Protein AF-A0A5M6DRF8-F1 (afdb_monomer)

Solvent-accessible surface area (backbone atoms only — not comparable to full-atom values): 11586 Å² total; per-residue (Å²): 132,92,73,80,72,48,73,64,57,50,57,71,68,44,57,83,40,41,50,43,34,53,48,25,65,46,49,55,53,52,50,55,52,49,33,67,76,68,71,56,71,80,77,58,54,68,57,49,50,51,52,23,52,52,31,33,54,53,12,53,54,42,32,54,53,46,53,51,53,54,49,52,49,50,52,52,47,52,54,49,52,52,46,30,46,74,73,39,40,53,61,41,45,51,69,62,42,41,79,70,73,40,50,70,72,54,50,53,50,37,39,70,77,36,57,80,39,29,45,79,61,85,68,27,44,31,55,61,32,67,66,53,50,51,51,21,50,52,53,50,49,51,56,50,53,53,51,51,55,57,48,29,76,77,57,48,50,41,54,63,51,57,65,76,69,52,77,83,78,24,66,63,48,61,73,58,44,54,72,67,51,50,54,50,47,52,64,75,44,68,80,82,49,54,74,48,76,79,50,103,76,37,37,35,40,37,59,134

Organism: NCBI:txid2607907

Structure (mmCIF, N/CA/C/O backbone):
data_AF-A0A5M6DRF8-F1
#
_entry.id   AF-A0A5M6DRF8-F1
#
loop_
_atom_site.group_PDB
_atom_site.id
_atom_site.type_symbol
_atom_site.label_atom_id
_atom_site.label_alt_id
_atom_site.label_comp_id
_atom_site.label_asym_id
_atom_site.label_entity_id
_atom_site.label_seq_id
_atom_site.pdbx_PDB_ins_code
_atom_site.Cartn_x
_atom_site.Cartn_y
_atom_site.Cartn_z
_atom_site.occupancy
_atom_site.B_iso_or_equiv
_atom_site.auth_seq_id
_atom_site.auth_comp_id
_atom_site.auth_asym_id
_atom_site.auth_atom_id
_atom_site.pdbx_PDB_model_num
ATOM 1 N N . MET A 1 1 ? 0.912 -26.735 -22.962 1.00 30.12 1 MET A N 1
ATOM 2 C CA . MET A 1 1 ? 0.971 -26.249 -24.358 1.00 30.12 1 MET A CA 1
ATOM 3 C C . MET A 1 1 ? 2.081 -25.223 -24.450 1.00 30.12 1 MET A C 1
ATOM 5 O O . MET A 1 1 ? 2.046 -24.249 -23.711 1.00 30.12 1 MET A O 1
ATOM 9 N N . ASN A 1 2 ? 3.081 -25.493 -25.291 1.00 40.72 2 ASN A N 1
ATOM 10 C CA . ASN A 1 2 ? 4.210 -24.604 -25.555 1.00 40.72 2 ASN A CA 1
ATOM 11 C C . ASN A 1 2 ? 3.710 -23.337 -26.253 1.00 40.72 2 ASN A C 1
ATOM 13 O O . ASN A 1 2 ? 3.375 -23.384 -27.433 1.00 40.72 2 ASN A O 1
ATOM 17 N N . GLN A 1 3 ? 3.666 -22.215 -25.539 1.00 38.91 3 GLN A N 1
ATOM 18 C CA . GLN A 1 3 ? 3.611 -20.909 -26.180 1.00 38.91 3 GLN A CA 1
ATOM 19 C C . GLN A 1 3 ? 5.048 -20.442 -26.372 1.00 38.91 3 GLN A C 1
ATOM 21 O O . GLN A 1 3 ? 5.697 -19.972 -25.439 1.00 38.91 3 GLN A O 1
ATOM 26 N N . ALA A 1 4 ? 5.554 -20.590 -27.595 1.00 41.69 4 ALA A N 1
ATOM 27 C CA . ALA A 1 4 ? 6.600 -19.695 -28.050 1.00 41.69 4 ALA A CA 1
ATOM 28 C C . ALA A 1 4 ? 6.000 -18.285 -27.983 1.00 41.69 4 ALA A C 1
ATOM 30 O O . ALA A 1 4 ? 5.152 -17.939 -28.803 1.00 41.69 4 ALA A O 1
ATOM 31 N N . LYS A 1 5 ? 6.359 -17.523 -26.942 1.00 45.53 5 LYS A N 1
ATOM 32 C CA . LYS A 1 5 ? 6.015 -16.103 -26.848 1.00 45.53 5 LYS A CA 1
ATOM 33 C C . LYS A 1 5 ? 6.507 -15.436 -28.127 1.00 45.53 5 LYS A C 1
ATOM 35 O O . LYS A 1 5 ? 7.674 -15.608 -28.490 1.00 45.53 5 LYS A O 1
ATOM 40 N N . SER A 1 6 ? 5.623 -14.720 -28.818 1.00 51.19 6 SER A N 1
ATOM 41 C CA . SER A 1 6 ? 6.029 -13.914 -29.963 1.00 51.19 6 SER A CA 1
ATOM 42 C C . SER A 1 6 ? 7.104 -12.930 -29.497 1.00 51.19 6 SER A C 1
ATOM 44 O O . SER A 1 6 ? 7.037 -12.415 -28.381 1.00 51.19 6 SER A O 1
ATOM 46 N N . VAL A 1 7 ? 8.103 -12.642 -30.334 1.00 50.34 7 VAL A N 1
ATOM 47 C CA . VAL A 1 7 ? 9.093 -11.589 -30.037 1.00 50.34 7 VAL A CA 1
ATOM 48 C C . VAL A 1 7 ? 8.383 -10.255 -29.775 1.00 50.34 7 VAL A C 1
ATOM 50 O O . VAL A 1 7 ? 8.851 -9.471 -28.958 1.00 50.34 7 VAL A O 1
ATOM 53 N N . PHE A 1 8 ? 7.212 -10.041 -30.385 1.00 43.94 8 PHE A N 1
ATOM 54 C CA . PHE A 1 8 ? 6.351 -8.893 -30.112 1.00 43.94 8 PHE A CA 1
ATOM 55 C C . PHE A 1 8 ? 5.738 -8.919 -28.705 1.00 43.94 8 PHE A C 1
ATOM 57 O O . PHE A 1 8 ? 5.799 -7.896 -28.038 1.00 43.94 8 PHE A O 1
ATOM 64 N N . ASP A 1 9 ? 5.274 -10.069 -28.202 1.00 48.69 9 ASP A N 1
ATOM 65 C CA . ASP A 1 9 ? 4.793 -10.195 -26.812 1.00 48.69 9 ASP A CA 1
ATOM 66 C C . ASP A 1 9 ? 5.938 -9.989 -25.813 1.00 48.69 9 ASP A C 1
ATOM 68 O O . ASP A 1 9 ? 5.756 -9.436 -24.728 1.00 48.69 9 ASP A O 1
ATOM 72 N N . LEU A 1 10 ? 7.149 -10.424 -26.182 1.00 49.47 10 LEU A N 1
ATOM 73 C CA . LEU A 1 10 ? 8.349 -10.151 -25.402 1.00 49.47 10 LEU A CA 1
ATOM 74 C C . LEU A 1 10 ? 8.607 -8.638 -25.363 1.00 49.47 10 LEU A C 1
ATOM 76 O O . LEU A 1 10 ? 8.753 -8.098 -24.277 1.00 49.47 10 LEU A O 1
ATOM 80 N N . ILE A 1 11 ? 8.579 -7.951 -26.510 1.00 50.50 11 ILE A N 1
ATOM 81 C CA . ILE A 1 11 ? 8.770 -6.494 -26.628 1.00 50.50 11 ILE A CA 1
ATOM 82 C C . ILE A 1 11 ? 7.681 -5.702 -25.889 1.00 50.50 11 ILE A C 1
ATOM 84 O O . ILE A 1 11 ? 7.988 -4.679 -25.283 1.00 50.50 11 ILE A O 1
ATOM 88 N N . GLU A 1 12 ? 6.433 -6.168 -25.899 1.00 48.25 12 GLU A N 1
ATOM 89 C CA . GLU A 1 12 ? 5.312 -5.514 -25.214 1.00 48.25 12 GLU A CA 1
ATOM 90 C C . GLU A 1 12 ? 5.379 -5.703 -23.688 1.00 48.25 12 GLU A C 1
ATOM 92 O O . GLU A 1 12 ? 5.007 -4.810 -22.929 1.00 48.25 12 GLU A O 1
ATOM 97 N N . SER A 1 13 ? 5.941 -6.830 -23.229 1.00 47.94 13 SER A N 1
ATOM 98 C CA . SER A 1 13 ? 6.222 -7.099 -21.809 1.00 47.94 13 SER A CA 1
ATOM 99 C C . SER A 1 13 ? 7.523 -6.474 -21.288 1.00 47.94 13 SER A C 1
ATOM 101 O O . SER A 1 13 ? 7.773 -6.463 -20.082 1.00 47.94 13 SER A O 1
ATOM 103 N N . VAL A 1 14 ? 8.381 -5.980 -22.184 1.00 54.31 14 VAL A N 1
ATOM 104 C CA . VAL A 1 14 ? 9.660 -5.374 -21.823 1.00 54.31 14 VAL A CA 1
ATOM 105 C C . VAL A 1 14 ? 9.391 -3.969 -21.292 1.00 54.31 14 VAL A C 1
ATOM 107 O O . VAL A 1 14 ? 8.849 -3.110 -21.987 1.00 54.31 14 VAL A O 1
ATOM 110 N N . ASN A 1 15 ? 9.786 -3.737 -20.036 1.00 64.50 15 ASN A N 1
ATOM 111 C CA . ASN A 1 15 ? 9.753 -2.421 -19.404 1.00 64.50 15 ASN A CA 1
ATOM 112 C C . ASN A 1 15 ? 10.325 -1.378 -20.382 1.00 64.50 15 ASN A C 1
ATOM 114 O O . ASN A 1 15 ? 11.375 -1.619 -20.980 1.00 64.50 15 ASN A O 1
ATOM 118 N N . ARG A 1 16 ? 9.669 -0.219 -20.560 1.00 66.94 16 ARG A N 1
ATOM 119 C CA . ARG A 1 16 ? 10.102 0.813 -21.528 1.00 66.94 16 ARG A CA 1
ATOM 120 C C . ARG A 1 16 ? 11.574 1.215 -21.340 1.00 66.94 16 ARG A C 1
ATOM 122 O O . ARG A 1 16 ? 12.228 1.661 -22.280 1.00 66.94 16 ARG A O 1
ATOM 129 N N . PHE A 1 17 ? 12.121 1.010 -20.145 1.00 67.50 17 PHE A N 1
ATOM 130 C CA . PHE A 1 17 ? 13.527 1.241 -19.826 1.00 67.50 17 PHE A CA 1
ATOM 131 C C . PHE A 1 17 ? 14.517 0.234 -20.452 1.00 67.50 17 PHE A C 1
ATOM 133 O O . PHE A 1 17 ? 15.703 0.537 -20.544 1.00 67.50 17 PHE A O 1
ATOM 140 N N . ALA A 1 18 ? 14.060 -0.918 -20.947 1.00 74.56 18 ALA A N 1
ATOM 141 C CA . ALA A 1 18 ? 14.883 -1.941 -21.601 1.00 74.56 18 ALA A CA 1
ATOM 142 C C . ALA A 1 18 ? 14.924 -1.832 -23.141 1.00 74.56 18 ALA A C 1
ATOM 144 O O . ALA A 1 18 ? 15.677 -2.567 -23.783 1.00 74.56 18 ALA A O 1
ATOM 145 N N . PHE A 1 19 ? 14.206 -0.883 -23.759 1.00 77.75 19 PHE A N 1
ATOM 146 C CA . PHE A 1 19 ? 14.284 -0.646 -25.210 1.00 77.75 19 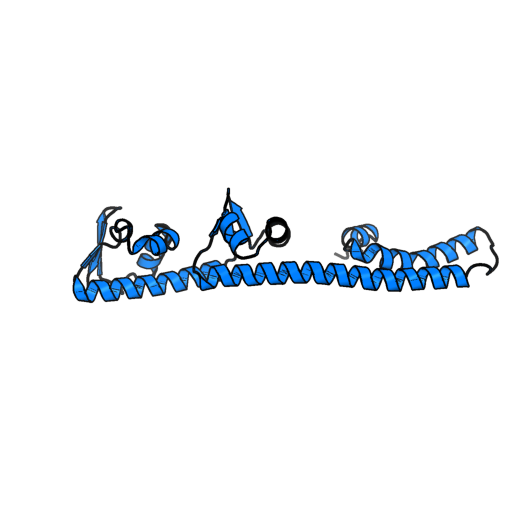PHE A CA 1
ATOM 147 C C . PHE A 1 19 ? 15.707 -0.369 -25.731 1.00 77.75 19 PHE A C 1
ATOM 149 O O . PHE A 1 19 ? 16.078 -0.965 -26.742 1.00 77.75 19 PHE A O 1
ATOM 156 N N . PRO A 1 20 ? 16.548 0.459 -25.080 1.00 79.75 20 PRO A N 1
ATOM 157 C CA . PRO A 1 20 ? 17.908 0.694 -25.569 1.00 79.75 20 PRO A CA 1
ATOM 158 C C . PRO A 1 20 ? 18.784 -0.569 -25.514 1.00 79.75 20 PRO A C 1
ATOM 160 O O . PRO A 1 20 ? 19.596 -0.793 -26.411 1.00 79.75 20 PRO A O 1
ATOM 163 N N . LEU A 1 21 ? 18.561 -1.439 -24.518 1.00 82.00 21 LEU A N 1
ATOM 164 C CA . LEU A 1 21 ? 19.193 -2.760 -24.427 1.00 82.00 21 LEU A CA 1
ATOM 165 C C . LEU A 1 21 ? 18.746 -3.660 -25.584 1.00 82.00 21 LEU A C 1
ATOM 167 O O . LEU A 1 21 ? 19.582 -4.238 -26.275 1.00 82.00 21 LEU A O 1
ATOM 171 N N . LEU A 1 22 ? 17.444 -3.721 -25.860 1.00 82.06 22 LEU A N 1
ATOM 172 C CA . LEU A 1 22 ? 16.907 -4.496 -26.977 1.00 82.06 22 LEU A CA 1
ATOM 173 C C . LEU A 1 22 ? 17.474 -4.016 -28.327 1.00 82.06 22 LEU A C 1
ATOM 175 O O . LEU A 1 22 ? 17.938 -4.826 -29.129 1.00 82.06 22 LEU A O 1
ATOM 179 N N . ILE A 1 23 ? 17.516 -2.699 -28.551 1.00 83.56 23 ILE A N 1
ATOM 180 C CA . ILE A 1 23 ? 18.086 -2.100 -29.766 1.00 83.56 23 ILE A CA 1
ATOM 181 C C . ILE A 1 23 ? 19.579 -2.432 -29.880 1.00 83.56 23 ILE A C 1
ATOM 183 O O . ILE A 1 23 ? 20.025 -2.807 -30.960 1.00 83.56 23 ILE A O 1
ATOM 187 N N . SER A 1 24 ? 20.345 -2.367 -28.785 1.00 85.50 24 SER A N 1
ATOM 188 C CA . SER A 1 24 ? 21.777 -2.699 -28.810 1.00 85.50 24 SER A CA 1
ATOM 189 C C . SER A 1 24 ? 22.078 -4.147 -29.204 1.00 85.50 24 SER A C 1
ATOM 191 O O . SER A 1 24 ? 23.108 -4.409 -29.817 1.00 85.50 24 SER A O 1
ATOM 193 N N . LEU A 1 25 ? 21.175 -5.081 -28.896 1.00 83.75 25 LEU A N 1
ATOM 194 C CA . LEU A 1 25 ? 21.312 -6.491 -29.264 1.00 83.75 25 LEU A CA 1
ATOM 195 C C . LEU A 1 25 ? 20.889 -6.757 -30.714 1.00 83.75 25 LEU A C 1
ATOM 197 O O . LEU A 1 25 ? 21.500 -7.573 -31.402 1.00 83.75 25 LEU A O 1
ATOM 201 N N . ILE A 1 26 ? 19.855 -6.062 -31.190 1.00 85.56 26 ILE A N 1
ATOM 202 C CA . ILE A 1 26 ? 19.284 -6.277 -32.525 1.00 85.56 26 ILE A CA 1
ATOM 203 C C . ILE A 1 26 ? 20.072 -5.521 -33.608 1.00 85.56 26 ILE A C 1
ATOM 205 O O . ILE A 1 26 ? 20.207 -6.015 -34.729 1.00 85.56 26 ILE A O 1
ATOM 209 N N . PHE A 1 27 ? 20.633 -4.352 -33.295 1.00 84.94 27 PHE A N 1
ATOM 210 C CA . PHE A 1 27 ? 21.311 -3.490 -34.267 1.00 84.94 27 PHE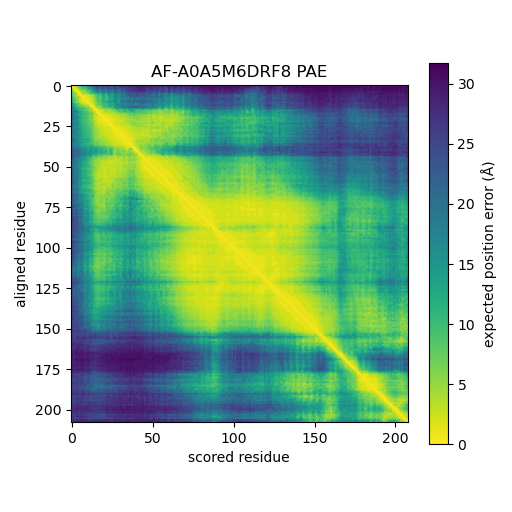 A CA 1
ATOM 211 C C . PHE A 1 27 ? 22.506 -4.161 -34.985 1.00 84.94 27 PHE A C 1
ATOM 213 O O . PHE A 1 27 ? 22.544 -4.102 -36.219 1.00 84.94 27 PHE A O 1
ATOM 220 N N . PRO A 1 28 ? 23.415 -4.897 -34.304 1.00 85.31 28 PRO A N 1
ATOM 221 C CA . PRO A 1 28 ? 24.457 -5.679 -34.977 1.00 85.31 28 PRO A CA 1
ATOM 222 C C . PRO A 1 28 ? 23.901 -6.742 -35.929 1.00 85.31 28 PRO A C 1
ATOM 224 O O . PRO A 1 28 ? 24.447 -6.961 -37.008 1.00 85.31 28 PRO A O 1
ATOM 227 N N . ILE A 1 29 ? 22.808 -7.405 -35.539 1.00 84.38 29 ILE A N 1
ATOM 228 C CA . ILE A 1 29 ? 22.184 -8.478 -36.323 1.00 84.38 29 ILE A CA 1
ATOM 229 C C . ILE A 1 29 ? 21.583 -7.898 -37.607 1.00 84.38 29 ILE A C 1
ATOM 231 O O . ILE A 1 29 ? 21.828 -8.427 -38.692 1.00 84.38 29 ILE A O 1
ATOM 235 N N . ILE A 1 30 ? 20.860 -6.777 -37.500 1.00 87.00 30 ILE A N 1
ATOM 236 C CA . ILE A 1 30 ? 20.309 -6.058 -38.656 1.00 87.00 30 ILE A CA 1
ATOM 237 C C . ILE A 1 30 ? 21.433 -5.619 -39.600 1.00 87.00 30 ILE A C 1
ATOM 239 O O . ILE A 1 30 ? 21.317 -5.816 -40.809 1.00 87.00 30 ILE A O 1
ATOM 243 N N . TRP A 1 31 ? 22.539 -5.087 -39.071 1.00 86.31 31 TRP A N 1
ATOM 244 C CA . TRP A 1 31 ? 23.687 -4.677 -39.883 1.00 86.31 31 TRP A CA 1
ATOM 245 C C . TRP A 1 31 ? 24.313 -5.843 -40.653 1.00 86.31 31 TRP A C 1
ATOM 247 O O . TRP A 1 31 ? 24.575 -5.722 -41.849 1.00 86.31 31 TRP A O 1
ATOM 257 N N . ILE A 1 32 ? 24.497 -7.001 -40.009 1.00 84.88 32 ILE A N 1
ATOM 258 C CA . ILE A 1 32 ? 25.026 -8.206 -40.666 1.00 84.88 32 ILE A CA 1
ATOM 259 C C . ILE A 1 32 ? 24.100 -8.665 -41.801 1.00 84.88 32 ILE A C 1
ATOM 261 O O . ILE A 1 32 ? 24.581 -9.022 -42.879 1.00 84.88 32 ILE A O 1
ATOM 265 N N . ILE A 1 33 ? 22.781 -8.654 -41.581 1.00 86.94 33 ILE A N 1
ATOM 266 C CA . ILE A 1 33 ? 21.792 -9.020 -42.605 1.00 86.94 33 ILE A CA 1
ATOM 267 C C . ILE A 1 33 ? 21.842 -8.026 -43.771 1.00 86.94 33 ILE A C 1
ATOM 269 O O . ILE A 1 33 ? 21.934 -8.445 -44.923 1.00 86.94 33 ILE A O 1
ATOM 273 N N . PHE A 1 34 ? 21.853 -6.723 -43.484 1.00 85.31 34 PHE A N 1
ATOM 274 C CA . PHE A 1 34 ? 21.941 -5.670 -44.495 1.00 85.31 34 PHE A CA 1
ATOM 275 C C . PHE A 1 34 ? 23.222 -5.800 -45.329 1.00 85.31 34 PHE A C 1
ATOM 277 O O . PHE A 1 34 ? 23.163 -5.840 -46.556 1.00 85.31 34 PHE A O 1
ATOM 284 N N . LYS A 1 35 ? 24.380 -5.993 -44.688 1.00 86.00 35 LYS A N 1
ATOM 285 C CA . LYS A 1 35 ? 25.646 -6.235 -45.393 1.00 86.00 35 LYS A CA 1
ATOM 286 C C . LYS A 1 35 ? 25.575 -7.431 -46.338 1.00 86.00 35 LYS A C 1
ATOM 288 O O . LYS A 1 35 ? 26.059 -7.336 -47.462 1.00 86.00 35 LYS A O 1
ATOM 293 N N . LYS A 1 36 ? 24.964 -8.540 -45.906 1.00 84.19 36 LYS A N 1
ATOM 294 C CA . LYS A 1 36 ? 24.794 -9.737 -46.745 1.00 84.19 36 LYS A CA 1
ATOM 295 C C . LYS A 1 36 ? 23.862 -9.498 -47.932 1.00 84.19 36 LYS A C 1
ATOM 297 O O . LYS A 1 36 ? 24.124 -10.035 -49.001 1.00 84.19 36 LYS A O 1
ATOM 302 N N . LEU A 1 37 ? 22.804 -8.708 -47.756 1.00 87.88 37 LEU A N 1
ATOM 303 C CA . LEU A 1 37 ? 21.845 -8.396 -48.820 1.00 87.88 37 LEU A CA 1
ATOM 304 C C . LEU A 1 37 ? 22.419 -7.441 -49.876 1.00 87.88 37 LEU A C 1
ATOM 306 O O . LEU A 1 37 ? 22.081 -7.570 -51.048 1.00 87.88 37 LEU A O 1
ATOM 310 N N . PHE A 1 38 ? 23.295 -6.516 -49.476 1.00 86.94 38 PHE A N 1
ATOM 311 C CA . PHE A 1 38 ? 23.828 -5.466 -50.355 1.00 86.94 38 PHE A CA 1
ATOM 312 C C . PHE A 1 38 ? 25.298 -5.660 -50.764 1.00 86.94 38 PHE A C 1
ATOM 314 O O . PHE A 1 38 ? 25.834 -4.836 -51.499 1.00 86.94 38 PHE A O 1
ATOM 321 N N . GLY A 1 39 ? 25.962 -6.730 -50.313 1.00 80.88 39 GLY A N 1
ATOM 322 C CA . GLY A 1 39 ? 27.346 -7.043 -50.694 1.00 80.88 39 GLY A CA 1
ATOM 323 C C . GLY A 1 39 ? 28.376 -6.010 -50.223 1.00 80.88 39 GLY A C 1
ATOM 324 O O . GLY A 1 39 ? 29.376 -5.784 -50.900 1.00 80.88 39 GLY A O 1
ATOM 325 N N . LEU A 1 40 ? 28.123 -5.355 -49.087 1.00 82.00 40 LEU A N 1
ATOM 326 C CA . LEU A 1 40 ? 28.966 -4.274 -48.567 1.00 82.00 40 LEU A CA 1
ATOM 327 C C . LEU A 1 40 ? 30.264 -4.805 -47.937 1.00 82.00 40 LEU A C 1
ATOM 329 O O . LEU A 1 40 ? 30.284 -5.876 -47.322 1.00 82.00 40 LEU A O 1
ATOM 333 N N . SER A 1 41 ? 31.344 -4.026 -48.053 1.00 80.25 41 SER A N 1
ATOM 334 C CA . SER A 1 41 ? 32.639 -4.311 -47.423 1.00 80.25 41 SER A CA 1
ATOM 335 C C . SER A 1 41 ? 32.560 -4.209 -45.887 1.00 80.25 41 SER A C 1
ATOM 337 O O . SER A 1 41 ? 31.556 -3.789 -45.314 1.00 80.25 41 SER A O 1
ATOM 339 N N . ASN A 1 42 ? 33.625 -4.603 -45.180 1.00 79.50 42 ASN A N 1
ATOM 340 C CA . ASN A 1 42 ? 33.687 -4.531 -43.708 1.00 79.50 42 ASN A CA 1
ATOM 341 C C . ASN A 1 42 ? 33.886 -3.104 -43.158 1.00 79.50 42 ASN A C 1
ATOM 343 O O . ASN A 1 42 ? 34.125 -2.914 -41.961 1.00 79.50 42 ASN A O 1
ATOM 347 N N . GLU A 1 43 ? 33.800 -2.094 -44.020 1.00 77.31 43 GLU A N 1
ATOM 348 C CA . GLU A 1 43 ? 33.809 -0.695 -43.619 1.00 77.31 43 GLU A CA 1
ATOM 349 C C . GLU A 1 43 ? 32.557 -0.405 -42.775 1.00 77.31 43 GLU A C 1
ATOM 351 O O . GLU A 1 43 ? 31.430 -0.667 -43.184 1.00 77.31 43 GLU A O 1
ATOM 356 N N . GLY A 1 44 ? 32.756 0.079 -41.546 1.00 75.38 44 GLY A N 1
ATOM 357 C CA . GLY A 1 44 ? 31.666 0.381 -40.610 1.00 75.38 44 GLY A CA 1
ATOM 358 C C . GLY A 1 44 ? 31.405 -0.670 -39.525 1.00 75.38 44 GLY A C 1
ATOM 359 O O . GLY A 1 44 ? 30.748 -0.340 -38.541 1.00 75.38 44 GLY A O 1
ATOM 360 N N . ASP A 1 45 ? 31.989 -1.873 -39.594 1.00 83.38 45 ASP A N 1
ATOM 361 C CA . ASP A 1 45 ? 31.770 -2.916 -38.569 1.00 83.38 45 ASP A CA 1
ATOM 362 C C . ASP A 1 45 ? 32.200 -2.461 -37.167 1.00 83.38 45 ASP A C 1
ATOM 364 O O . ASP A 1 45 ? 31.488 -2.680 -36.187 1.00 83.38 45 ASP A O 1
ATOM 368 N N . LYS A 1 46 ? 33.335 -1.754 -37.070 1.00 85.06 46 LYS A N 1
ATOM 369 C CA . LYS A 1 46 ? 33.796 -1.151 -35.809 1.00 85.06 46 LYS A CA 1
ATOM 370 C C . LYS A 1 46 ? 32.813 -0.100 -35.300 1.00 85.06 46 LYS A C 1
ATOM 372 O O . LYS A 1 46 ? 32.527 -0.074 -34.109 1.00 85.06 46 LYS A O 1
ATOM 377 N N . ALA A 1 47 ? 32.289 0.746 -36.187 1.00 85.06 47 ALA A N 1
ATOM 378 C CA . ALA A 1 47 ? 31.338 1.787 -35.813 1.00 85.06 47 ALA A CA 1
ATOM 379 C C . ALA A 1 47 ? 30.042 1.170 -35.273 1.00 85.06 47 ALA A C 1
ATOM 381 O O . ALA A 1 47 ? 29.623 1.516 -34.176 1.00 85.06 47 ALA A O 1
ATOM 382 N N . VAL A 1 48 ? 29.474 0.183 -35.972 1.00 85.94 48 VAL A N 1
ATOM 383 C CA . VAL A 1 48 ? 28.266 -0.530 -35.527 1.00 85.94 48 VAL A CA 1
ATOM 384 C C . VAL A 1 48 ? 28.497 -1.263 -34.211 1.00 85.94 48 VAL A C 1
ATOM 386 O O . VAL A 1 48 ? 27.650 -1.194 -33.319 1.00 85.94 48 VAL A O 1
ATOM 389 N N . PHE A 1 49 ? 29.648 -1.919 -34.050 1.00 85.88 49 PHE A N 1
ATOM 390 C CA . PHE A 1 49 ? 30.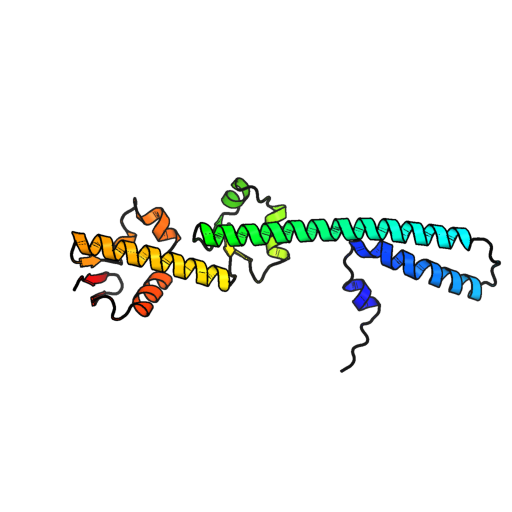008 -2.573 -32.796 1.00 85.88 49 PHE A CA 1
ATOM 391 C C . PHE A 1 49 ? 30.082 -1.574 -31.633 1.00 85.88 49 PHE A C 1
ATOM 393 O O . PHE A 1 49 ? 29.433 -1.785 -30.610 1.00 85.88 49 PHE A O 1
ATOM 400 N N . TYR A 1 50 ? 30.807 -0.461 -31.792 1.00 86.00 50 TYR A N 1
ATOM 401 C CA . TYR A 1 50 ? 30.923 0.551 -30.740 1.00 86.00 50 TYR A CA 1
ATOM 402 C C . TYR A 1 50 ? 29.592 1.250 -30.450 1.00 86.00 50 TYR A C 1
ATOM 404 O O . TYR A 1 50 ? 29.257 1.424 -29.284 1.00 86.00 50 TYR A O 1
ATOM 412 N N . SER A 1 51 ? 28.786 1.575 -31.465 1.00 85.62 51 SER A N 1
ATOM 413 C CA . SER A 1 51 ? 27.443 2.139 -31.267 1.00 85.62 51 SER A CA 1
ATOM 414 C C . SER A 1 51 ? 26.529 1.184 -30.498 1.00 85.62 51 SER A C 1
ATOM 416 O O . SER A 1 51 ? 25.811 1.613 -29.597 1.00 85.62 51 SER A O 1
ATOM 418 N N . SER A 1 52 ? 26.592 -0.115 -30.798 1.00 87.81 52 SER A N 1
ATOM 419 C CA . SER A 1 52 ? 25.827 -1.139 -30.078 1.00 87.81 52 SER A CA 1
ATOM 420 C C . SER A 1 52 ? 26.299 -1.271 -28.635 1.00 87.81 52 SER A C 1
ATOM 422 O O . SER A 1 52 ? 25.482 -1.278 -27.721 1.00 87.81 52 SER A O 1
ATOM 424 N N . LEU A 1 53 ? 27.614 -1.288 -28.406 1.00 86.81 53 LEU A N 1
ATOM 425 C CA . LEU A 1 53 ? 28.187 -1.321 -27.062 1.00 86.81 53 LEU A CA 1
ATOM 426 C C . LEU A 1 53 ? 27.778 -0.090 -26.237 1.00 86.81 53 LEU A C 1
ATOM 428 O O . LEU A 1 53 ? 27.393 -0.224 -25.077 1.00 86.81 53 LEU A O 1
ATOM 432 N N . THR A 1 54 ? 27.803 1.104 -26.830 1.00 87.94 54 THR A N 1
ATOM 433 C CA . THR A 1 54 ? 27.343 2.333 -26.172 1.00 87.94 54 THR A CA 1
ATOM 434 C C . THR A 1 54 ? 25.857 2.259 -25.823 1.00 87.94 54 THR A C 1
ATOM 436 O O . THR A 1 54 ? 25.487 2.568 -24.691 1.00 87.94 54 THR A O 1
ATOM 439 N N . LEU A 1 55 ? 25.005 1.804 -26.748 1.00 87.69 55 LEU A N 1
ATOM 440 C CA . LEU A 1 55 ? 23.573 1.621 -26.490 1.00 87.69 55 LEU A CA 1
ATOM 441 C C . LEU A 1 55 ? 23.310 0.579 -25.398 1.00 87.69 55 LEU A C 1
ATOM 443 O O . LEU A 1 55 ? 22.412 0.775 -24.583 1.00 87.69 55 LEU A O 1
ATOM 447 N N . PHE A 1 56 ? 24.116 -0.481 -25.338 1.00 87.75 56 PHE A N 1
ATOM 448 C CA . PHE A 1 56 ? 24.025 -1.501 -24.299 1.00 87.75 56 PHE A CA 1
ATOM 449 C C . PHE A 1 56 ? 24.334 -0.912 -22.918 1.00 87.75 56 PHE A C 1
ATOM 451 O O . PHE A 1 56 ? 23.562 -1.094 -21.977 1.00 87.75 56 PHE A O 1
ATOM 458 N N . ILE A 1 57 ? 25.426 -0.146 -22.801 1.00 88.06 57 ILE A N 1
ATOM 459 C CA . ILE A 1 57 ? 25.819 0.516 -21.547 1.00 88.06 57 ILE A CA 1
ATOM 460 C C . ILE A 1 57 ? 24.750 1.525 -21.109 1.00 88.06 57 ILE A C 1
ATOM 462 O O . ILE A 1 57 ? 24.307 1.494 -19.961 1.00 88.06 57 ILE A O 1
ATOM 466 N N . ILE A 1 58 ? 24.298 2.394 -22.020 1.00 87.19 58 ILE A N 1
ATOM 467 C CA . ILE A 1 58 ? 23.253 3.387 -21.733 1.00 87.19 58 ILE A CA 1
ATOM 468 C C . ILE A 1 58 ? 21.947 2.690 -21.336 1.00 87.19 58 ILE A C 1
ATOM 470 O O . ILE A 1 58 ? 21.310 3.086 -20.361 1.00 87.19 58 ILE A O 1
ATOM 474 N N . GLY A 1 59 ? 21.566 1.624 -22.040 1.00 83.06 59 GLY A N 1
ATOM 475 C CA . GLY A 1 59 ? 20.381 0.838 -21.723 1.00 83.06 59 GLY A CA 1
ATOM 476 C C . GLY A 1 59 ? 20.453 0.176 -20.352 1.00 83.06 59 GLY A C 1
ATOM 477 O O . GLY A 1 59 ? 19.473 0.222 -19.617 1.00 83.06 59 GLY A O 1
ATOM 478 N N . GLY A 1 60 ? 21.615 -0.354 -19.960 1.00 82.25 60 GLY A N 1
ATOM 479 C CA . GLY A 1 60 ? 21.834 -0.889 -18.614 1.00 82.25 60 GLY A CA 1
ATOM 480 C C . GLY A 1 60 ? 21.646 0.163 -17.517 1.00 82.25 60 GLY A C 1
ATOM 481 O O . GLY A 1 60 ? 21.013 -0.110 -16.498 1.00 82.25 60 GLY A O 1
ATOM 482 N N . ILE A 1 61 ? 22.135 1.388 -17.737 1.00 84.94 61 ILE A N 1
ATOM 483 C CA . ILE A 1 61 ? 21.946 2.506 -16.800 1.00 84.94 61 ILE A CA 1
ATOM 484 C C . ILE A 1 61 ? 20.464 2.894 -16.708 1.00 84.94 61 ILE A C 1
ATOM 486 O O . ILE A 1 61 ? 19.933 3.026 -15.606 1.00 84.94 61 ILE A O 1
ATOM 490 N N . ILE A 1 62 ? 19.787 3.057 -17.849 1.00 83.38 62 ILE A N 1
ATOM 491 C CA . ILE A 1 62 ? 18.369 3.442 -17.902 1.00 83.38 62 ILE A CA 1
ATOM 492 C C . ILE A 1 62 ? 17.488 2.380 -17.236 1.00 83.38 62 ILE A C 1
ATOM 494 O O . ILE A 1 62 ? 16.610 2.737 -16.450 1.00 83.38 62 ILE A O 1
ATOM 498 N N . LEU A 1 63 ? 17.752 1.095 -17.490 1.00 82.00 63 LEU A N 1
ATOM 499 C CA . LEU A 1 63 ? 17.048 -0.016 -16.854 1.00 82.00 63 LEU A CA 1
ATOM 500 C C . LEU A 1 63 ? 17.173 0.054 -15.332 1.00 82.00 63 LEU A C 1
ATOM 502 O O . LEU A 1 63 ? 16.165 0.051 -14.631 1.00 82.00 63 LEU A O 1
ATOM 506 N N . LYS A 1 64 ? 18.398 0.232 -14.831 1.00 82.44 64 LYS A N 1
ATOM 507 C CA . LYS A 1 64 ? 18.665 0.333 -13.394 1.00 82.44 64 LYS A CA 1
ATOM 508 C C . LYS A 1 64 ? 17.979 1.540 -12.744 1.00 82.44 64 LYS A C 1
ATOM 510 O O . LYS A 1 64 ? 17.530 1.455 -11.604 1.00 82.44 64 LYS A O 1
ATOM 515 N N . ILE A 1 65 ? 17.869 2.665 -13.455 1.00 81.00 65 ILE A N 1
ATOM 516 C CA . ILE A 1 65 ? 17.111 3.840 -12.987 1.00 81.00 65 ILE A CA 1
ATOM 517 C C . ILE A 1 65 ? 15.607 3.535 -12.928 1.00 81.00 65 ILE A C 1
ATOM 519 O O . ILE A 1 65 ? 14.934 3.968 -11.991 1.00 81.00 65 ILE A O 1
ATOM 523 N N . GLY A 1 66 ? 15.077 2.807 -13.913 1.00 77.25 66 GLY A N 1
ATOM 524 C CA . GLY A 1 66 ? 13.688 2.348 -13.930 1.00 77.25 66 GLY A CA 1
ATOM 525 C C . GLY A 1 66 ? 13.363 1.450 -12.737 1.00 77.25 66 GLY A C 1
ATOM 526 O O . GLY A 1 66 ? 12.456 1.763 -11.967 1.00 77.25 66 GLY A O 1
ATOM 527 N N . GLU A 1 67 ? 14.174 0.411 -12.531 1.00 83.50 67 GLU A N 1
ATOM 528 C CA . GLU A 1 67 ? 14.072 -0.510 -11.391 1.00 83.50 67 GLU A CA 1
ATOM 529 C C . GLU A 1 67 ? 14.133 0.235 -10.054 1.00 83.50 67 GLU A C 1
ATOM 531 O O . GLU A 1 67 ? 13.326 -0.009 -9.161 1.00 83.50 67 GLU A O 1
ATOM 536 N N . TYR A 1 68 ? 15.040 1.208 -9.925 1.00 83.31 68 TYR A N 1
ATOM 537 C CA . TYR A 1 68 ? 15.149 2.020 -8.715 1.00 83.31 68 TYR A CA 1
ATOM 538 C C . TYR A 1 68 ? 13.869 2.818 -8.417 1.00 83.31 68 TYR A C 1
ATOM 540 O O . TYR A 1 68 ? 13.446 2.922 -7.262 1.00 83.31 68 TYR A O 1
ATOM 548 N N . LYS A 1 69 ? 13.221 3.377 -9.447 1.00 81.19 69 LYS A N 1
ATOM 549 C CA . LYS A 1 69 ? 11.954 4.104 -9.281 1.00 81.19 69 LYS A CA 1
ATOM 550 C C . LYS A 1 69 ? 10.817 3.171 -8.873 1.00 81.19 69 LYS A C 1
ATOM 552 O O . LYS A 1 69 ? 10.053 3.524 -7.977 1.00 81.19 69 LYS A O 1
ATOM 557 N N . GLU A 1 70 ? 10.712 2.001 -9.498 1.00 84.50 70 GLU A N 1
ATOM 558 C CA . GLU A 1 70 ? 9.704 0.995 -9.141 1.00 84.50 70 GLU A CA 1
ATOM 559 C C . GLU A 1 70 ? 9.894 0.498 -7.705 1.00 84.50 70 GLU A C 1
ATOM 561 O O . GLU A 1 70 ? 8.940 0.481 -6.925 1.00 84.50 70 GLU A O 1
ATOM 566 N N . GLU A 1 71 ? 11.137 0.209 -7.317 1.00 87.75 71 GLU A N 1
ATOM 567 C CA . GLU A 1 71 ? 11.480 -0.202 -5.957 1.00 87.75 71 GLU A CA 1
ATOM 568 C C . GLU A 1 71 ? 11.137 0.886 -4.936 1.00 87.75 71 GLU A C 1
ATOM 570 O O . GLU A 1 71 ? 10.593 0.596 -3.874 1.00 87.75 71 GLU A O 1
ATOM 575 N N . THR A 1 72 ? 11.363 2.159 -5.266 1.00 90.38 72 THR A N 1
ATOM 576 C CA . THR A 1 72 ? 10.991 3.275 -4.384 1.00 90.38 72 THR A CA 1
ATOM 577 C C . THR A 1 72 ? 9.480 3.319 -4.134 1.00 90.38 72 THR A C 1
ATOM 579 O O . THR A 1 72 ? 9.045 3.501 -2.994 1.00 90.38 72 THR A O 1
ATOM 582 N N . ILE A 1 73 ? 8.663 3.114 -5.173 1.00 93.00 73 ILE A N 1
ATOM 583 C CA . ILE A 1 73 ? 7.201 3.050 -5.027 1.00 93.00 73 ILE A CA 1
ATOM 584 C C . ILE A 1 73 ? 6.789 1.817 -4.218 1.00 93.00 73 ILE A C 1
ATOM 586 O O . ILE A 1 73 ? 5.914 1.922 -3.361 1.00 93.00 73 ILE A O 1
ATOM 590 N N . ARG A 1 74 ? 7.448 0.669 -4.421 1.00 93.12 74 ARG A N 1
ATOM 591 C CA . ARG A 1 74 ? 7.226 -0.537 -3.611 1.00 93.12 74 ARG A CA 1
ATOM 592 C C . ARG A 1 74 ? 7.498 -0.288 -2.131 1.00 93.12 74 ARG A C 1
ATOM 594 O O . ARG A 1 74 ? 6.671 -0.632 -1.293 1.00 93.12 74 ARG A O 1
ATOM 601 N N . GLN A 1 75 ? 8.616 0.355 -1.803 1.00 94.94 75 GLN A N 1
ATOM 602 C CA . GLN A 1 75 ? 8.958 0.703 -0.422 1.00 94.94 75 GLN A CA 1
ATOM 603 C C . GLN A 1 75 ? 7.941 1.672 0.193 1.00 94.94 75 GLN A C 1
ATOM 605 O O . GLN A 1 75 ? 7.555 1.507 1.349 1.00 94.94 75 GLN A O 1
ATOM 610 N N . LYS A 1 76 ? 7.436 2.643 -0.581 1.00 95.31 76 LYS A N 1
ATOM 611 C CA . LYS A 1 76 ? 6.346 3.526 -0.138 1.00 95.31 76 LYS A CA 1
ATOM 612 C C . LYS A 1 76 ? 5.042 2.760 0.106 1.00 95.31 76 LYS A C 1
ATOM 614 O O . LYS A 1 76 ? 4.410 2.993 1.129 1.00 95.31 76 LYS A O 1
ATOM 619 N N . ALA A 1 77 ? 4.669 1.820 -0.762 1.00 95.62 77 ALA A N 1
ATOM 620 C CA . ALA A 1 77 ? 3.494 0.969 -0.561 1.00 95.62 77 ALA A CA 1
ATOM 621 C C . ALA A 1 77 ? 3.616 0.110 0.713 1.00 95.62 77 ALA A C 1
ATOM 623 O O . ALA A 1 77 ? 2.687 0.057 1.516 1.00 95.62 77 ALA A O 1
ATOM 624 N N . LEU A 1 78 ? 4.781 -0.504 0.949 1.00 96.00 78 LEU A N 1
ATOM 625 C CA . LEU A 1 78 ? 5.054 -1.277 2.167 1.00 96.00 78 LEU A CA 1
ATOM 626 C C . LEU A 1 78 ? 5.008 -0.403 3.426 1.00 96.00 78 LEU A C 1
ATOM 628 O O . LEU A 1 78 ? 4.370 -0.767 4.411 1.00 96.00 78 LEU A O 1
ATOM 632 N N . SER A 1 79 ? 5.627 0.778 3.382 1.00 95.62 79 SER A N 1
ATOM 633 C CA . SER A 1 79 ? 5.554 1.743 4.481 1.00 95.62 79 SER A CA 1
ATOM 634 C C . SER A 1 79 ? 4.118 2.177 4.766 1.00 95.62 79 SER A C 1
ATOM 636 O O . SER A 1 79 ? 3.783 2.418 5.924 1.00 95.62 79 SER A O 1
ATOM 638 N N . LEU A 1 80 ? 3.278 2.283 3.736 1.00 95.38 80 LEU A N 1
ATOM 639 C CA . LEU A 1 80 ? 1.877 2.637 3.887 1.00 95.38 80 LEU A CA 1
ATOM 640 C C . LEU A 1 80 ? 1.087 1.494 4.545 1.00 95.38 80 LEU A C 1
ATOM 642 O O . LEU A 1 80 ? 0.306 1.765 5.449 1.00 95.38 80 LEU A O 1
ATOM 646 N N . LYS A 1 81 ? 1.339 0.223 4.19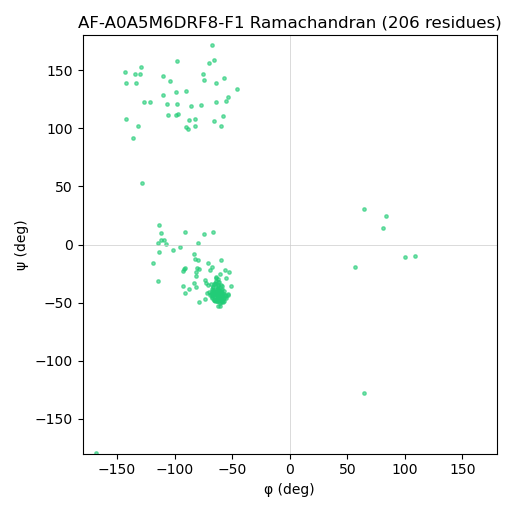1 1.00 94.88 81 LYS A N 1
ATOM 647 C CA . LYS A 1 81 ? 0.760 -0.933 4.913 1.00 94.88 81 LYS A CA 1
ATOM 648 C C . LYS A 1 81 ? 1.106 -0.912 6.396 1.00 94.88 81 LYS A C 1
ATOM 650 O O . LYS A 1 81 ? 0.210 -1.019 7.224 1.00 94.88 81 LYS A O 1
ATOM 655 N N . HIS A 1 82 ? 2.378 -0.704 6.727 1.00 93.62 82 HIS A N 1
ATOM 656 C CA . HIS A 1 82 ? 2.801 -0.599 8.122 1.00 93.62 82 HIS A CA 1
ATOM 657 C C . HIS A 1 82 ? 2.140 0.572 8.851 1.00 93.62 82 HIS A C 1
ATOM 659 O O . HIS A 1 82 ? 1.869 0.471 10.043 1.00 93.62 82 HIS A O 1
ATOM 665 N N . LEU A 1 83 ? 1.844 1.671 8.151 1.00 91.31 83 LEU A N 1
ATOM 666 C CA . LEU A 1 83 ? 1.081 2.778 8.720 1.00 91.31 83 LEU A CA 1
ATOM 667 C C . LEU A 1 83 ? -0.339 2.340 9.109 1.00 91.31 83 LEU A C 1
ATOM 669 O O . LEU A 1 83 ? -0.757 2.596 10.232 1.00 91.31 83 LEU A O 1
ATOM 673 N N . TYR A 1 84 ? -1.044 1.637 8.214 1.00 87.19 84 TYR A N 1
ATOM 674 C CA . TYR A 1 84 ? -2.367 1.071 8.501 1.00 87.19 84 TYR A CA 1
ATOM 675 C C . TYR A 1 84 ? -2.330 0.091 9.684 1.00 87.19 84 TYR A C 1
ATOM 677 O O . TYR A 1 84 ? -3.182 0.164 10.564 1.00 87.19 84 TYR A O 1
ATOM 685 N N . GLU A 1 85 ? -1.333 -0.797 9.736 1.00 87.00 85 GLU A N 1
ATOM 686 C CA . GLU A 1 85 ? -1.167 -1.762 10.833 1.00 87.00 85 GLU A CA 1
ATOM 687 C C . GLU A 1 85 ? -0.916 -1.080 12.181 1.00 87.00 85 GLU A C 1
ATOM 689 O O . GLU A 1 85 ? -1.569 -1.424 13.165 1.00 87.00 85 GLU A O 1
ATOM 694 N N . ASN A 1 86 ? 0.007 -0.115 12.221 1.00 85.12 86 ASN A N 1
ATOM 695 C CA . ASN A 1 86 ? 0.419 0.558 13.453 1.00 85.12 86 ASN A CA 1
ATOM 696 C C . ASN A 1 86 ? -0.654 1.494 13.994 1.00 85.12 86 ASN A C 1
ATOM 698 O O . ASN A 1 86 ? -0.875 1.546 15.203 1.00 85.12 86 ASN A O 1
ATOM 702 N N . ASP A 1 87 ? -1.300 2.246 13.106 1.00 81.50 87 ASP A N 1
ATOM 703 C CA . ASP A 1 87 ? -2.353 3.153 13.525 1.00 81.50 87 ASP A CA 1
ATOM 704 C C . ASP A 1 87 ? -3.674 2.395 13.721 1.00 81.50 87 ASP A C 1
ATOM 706 O O . ASP A 1 87 ? -4.532 2.893 14.424 1.00 81.50 87 ASP A O 1
ATOM 710 N N . GLY A 1 88 ? -3.867 1.207 13.140 1.00 75.06 88 GLY A N 1
ATOM 711 C CA . GLY A 1 88 ? -5.093 0.415 13.295 1.00 75.06 88 GLY A CA 1
ATOM 712 C C . GLY A 1 88 ? -6.255 0.853 12.394 1.00 75.06 88 GLY A C 1
ATOM 713 O O . GLY A 1 88 ? -7.396 0.442 12.616 1.00 75.06 88 GLY A O 1
ATOM 714 N N . TYR A 1 89 ? -5.997 1.679 11.377 1.00 76.50 89 TYR A N 1
ATOM 715 C CA . TYR A 1 89 ? -6.997 2.087 10.384 1.00 76.50 89 TYR A CA 1
ATOM 716 C C . TYR A 1 89 ? -6.885 1.238 9.117 1.00 76.50 89 TYR A C 1
ATOM 718 O O . TYR A 1 89 ? -5.836 0.679 8.822 1.00 76.50 89 TYR A O 1
ATOM 726 N N . LEU A 1 90 ? -7.961 1.172 8.328 1.00 80.50 90 LEU A N 1
ATOM 727 C CA . LEU A 1 90 ? -7.938 0.593 6.973 1.00 80.50 90 LEU A CA 1
ATOM 728 C C . LEU A 1 90 ? -8.200 1.627 5.881 1.00 80.50 90 LEU A C 1
ATOM 730 O O . LEU A 1 90 ? -8.223 1.286 4.703 1.00 80.50 90 LEU A O 1
ATOM 734 N N . TYR A 1 91 ? -8.386 2.891 6.251 1.00 83.12 91 TYR A N 1
ATOM 735 C CA . TYR A 1 91 ? -8.554 3.982 5.307 1.00 83.12 91 TYR A CA 1
ATOM 736 C C . TYR A 1 91 ? -7.868 5.247 5.820 1.00 83.12 91 TYR A C 1
ATOM 738 O O . TYR A 1 91 ? -7.811 5.489 7.023 1.00 83.12 91 TYR A O 1
ATOM 746 N N . TYR A 1 92 ? -7.378 6.062 4.891 1.00 82.75 92 TYR A N 1
ATOM 747 C CA . TYR A 1 92 ? -6.938 7.427 5.159 1.00 82.75 92 TYR A CA 1
ATOM 748 C C . TYR A 1 92 ? -7.485 8.363 4.098 1.00 82.75 92 TYR A C 1
ATOM 750 O O . TYR A 1 92 ? -7.560 7.998 2.925 1.00 82.75 92 TYR A O 1
ATOM 758 N N . TYR A 1 93 ? -7.776 9.599 4.495 1.00 84.88 93 TYR A N 1
ATOM 759 C CA . TYR A 1 93 ? -7.957 10.676 3.535 1.00 84.88 93 TYR A CA 1
ATOM 760 C C . TYR A 1 93 ? -6.648 10.930 2.793 1.00 84.88 93 TYR A C 1
ATOM 762 O O . TYR A 1 93 ? -5.573 10.970 3.401 1.00 84.88 93 TYR A 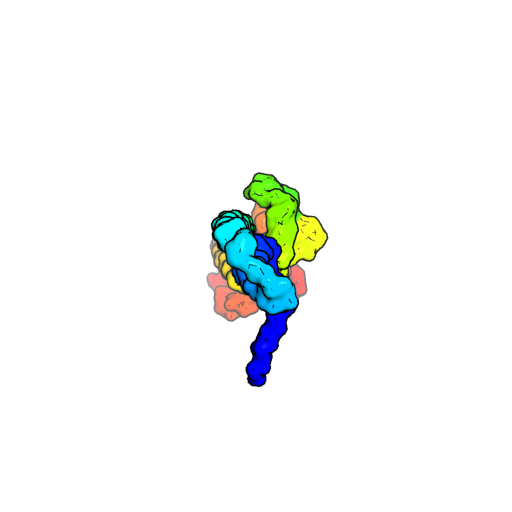O 1
ATOM 770 N N . ARG A 1 94 ? -6.746 11.167 1.485 1.00 88.81 94 ARG A N 1
ATOM 771 C CA . ARG A 1 94 ? -5.600 11.524 0.643 1.00 88.81 94 ARG A CA 1
ATOM 772 C C . ARG A 1 94 ? -4.834 12.726 1.210 1.00 88.81 94 ARG A C 1
ATOM 774 O O . ARG A 1 94 ? -3.617 12.672 1.334 1.00 88.81 94 ARG A O 1
ATOM 781 N N . THR A 1 95 ? -5.541 13.754 1.681 1.00 87.31 95 THR A N 1
ATOM 782 C CA . THR A 1 95 ? -4.938 14.932 2.331 1.00 87.31 95 THR A CA 1
ATOM 783 C C . THR A 1 95 ? -4.095 14.572 3.558 1.00 87.31 95 THR A C 1
ATOM 785 O O . THR A 1 95 ? -2.987 15.080 3.704 1.00 87.31 95 THR A O 1
ATOM 788 N N . SER A 1 96 ? -4.559 13.642 4.396 1.00 86.25 96 SER A N 1
ATOM 789 C CA . SER A 1 96 ? -3.809 13.175 5.569 1.00 86.25 96 SER A CA 1
ATOM 790 C C . SER A 1 96 ? -2.555 12.382 5.192 1.00 86.25 96 SER A C 1
ATOM 792 O O . SER A 1 96 ? -1.544 12.464 5.886 1.00 86.25 96 SER A O 1
ATOM 794 N N . LEU A 1 97 ? -2.586 11.620 4.094 1.00 91.94 97 LEU A N 1
ATOM 795 C CA . LEU A 1 97 ? -1.390 10.944 3.578 1.00 91.94 97 LEU A CA 1
ATOM 796 C C . LEU A 1 97 ? -0.394 11.942 2.973 1.00 91.94 97 LEU A C 1
ATOM 798 O O . LEU A 1 97 ? 0.816 11.780 3.153 1.00 91.94 97 LEU A O 1
ATOM 802 N N . ASN A 1 98 ? -0.892 13.010 2.347 1.00 92.69 98 ASN A N 1
ATOM 803 C CA . ASN A 1 98 ? -0.065 14.090 1.814 1.00 92.69 98 ASN A CA 1
ATOM 804 C C . ASN A 1 98 ? 0.718 14.804 2.925 1.00 92.69 98 ASN A C 1
ATOM 806 O O . ASN A 1 98 ? 1.931 14.981 2.805 1.00 92.69 98 ASN A O 1
ATOM 810 N N . GLU A 1 99 ? 0.072 15.104 4.054 1.00 91.12 99 GLU A N 1
ATOM 811 C CA . GLU A 1 99 ? 0.729 15.649 5.255 1.00 91.12 99 GLU A CA 1
ATOM 812 C C . GLU A 1 99 ? 1.800 14.706 5.834 1.00 91.12 99 GLU A C 1
ATOM 814 O O . GLU A 1 99 ? 2.766 15.154 6.450 1.00 91.12 99 GLU A O 1
ATOM 819 N N . ARG A 1 100 ? 1.673 13.396 5.589 1.00 90.50 100 ARG A N 1
ATOM 820 C CA . ARG A 1 100 ? 2.630 12.356 6.005 1.00 90.50 100 ARG A CA 1
ATOM 821 C C . ARG A 1 100 ? 3.713 12.060 4.959 1.00 90.50 100 ARG A C 1
ATOM 823 O O . ARG A 1 100 ? 4.462 11.093 5.101 1.00 90.50 100 ARG A O 1
ATOM 830 N N . GLY A 1 101 ? 3.831 12.884 3.917 1.00 92.81 101 GLY A N 1
ATOM 831 C CA . GLY A 1 101 ? 4.911 12.792 2.930 1.00 92.81 101 GLY A CA 1
ATOM 832 C C . GLY A 1 101 ? 4.675 11.777 1.806 1.00 92.81 101 GLY A C 1
ATOM 833 O O . GLY A 1 101 ? 5.640 11.276 1.211 1.00 92.81 101 GLY A O 1
ATOM 834 N N . TYR A 1 102 ? 3.414 11.459 1.509 1.00 95.38 102 TYR A N 1
ATOM 835 C CA . TYR A 1 102 ? 3.018 10.769 0.281 1.00 95.38 102 TYR A CA 1
ATOM 836 C C . TYR A 1 102 ? 2.514 11.802 -0.722 1.00 95.38 102 TYR A C 1
ATOM 838 O O . TYR A 1 102 ? 1.478 12.397 -0.499 1.00 95.38 102 TYR A O 1
ATOM 846 N N . SER A 1 103 ? 3.229 12.054 -1.818 1.00 95.81 103 SER A N 1
ATOM 847 C CA . SER A 1 103 ? 2.689 12.941 -2.857 1.00 95.81 103 SER A CA 1
ATOM 848 C C . SER A 1 103 ? 1.518 12.280 -3.586 1.00 95.81 103 SER A C 1
ATOM 850 O O . SER A 1 103 ? 1.480 11.052 -3.684 1.00 95.81 103 SER A O 1
ATOM 852 N N . ASP A 1 104 ? 0.632 13.079 -4.189 1.00 94.88 104 ASP A N 1
ATOM 853 C CA . ASP A 1 104 ? -0.462 12.557 -5.022 1.00 94.88 104 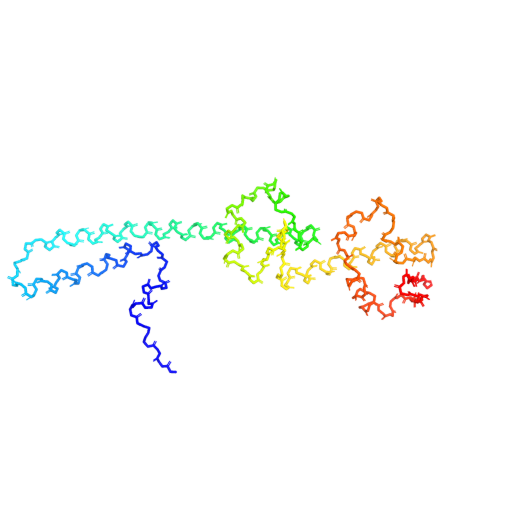ASP A CA 1
ATOM 854 C C . ASP A 1 104 ? 0.062 11.622 -6.121 1.00 94.88 104 ASP A C 1
ATOM 856 O O . ASP A 1 104 ? -0.436 10.514 -6.278 1.00 94.88 104 ASP A O 1
ATOM 860 N N . GLU A 1 105 ? 1.162 11.998 -6.785 1.00 94.94 105 GLU A N 1
ATOM 861 C CA . GLU A 1 105 ? 1.826 11.149 -7.784 1.00 94.94 105 GLU A CA 1
ATOM 862 C C . GLU A 1 105 ? 2.280 9.798 -7.198 1.00 94.94 105 GLU A C 1
ATOM 864 O O . GLU A 1 105 ? 2.217 8.765 -7.864 1.00 94.94 105 GLU A O 1
ATOM 869 N N . THR A 1 106 ? 2.762 9.789 -5.952 1.00 95.25 106 THR A N 1
ATOM 870 C CA . THR A 1 106 ? 3.161 8.548 -5.276 1.00 95.25 106 THR A CA 1
ATOM 871 C C . THR A 1 106 ? 1.939 7.682 -4.994 1.00 95.25 106 THR A C 1
ATOM 873 O O . THR A 1 106 ? 1.984 6.482 -5.251 1.00 95.25 106 THR A O 1
ATOM 876 N N . LEU A 1 107 ? 0.854 8.275 -4.491 1.00 96.12 107 LEU A N 1
ATOM 877 C CA . LEU A 1 107 ? -0.387 7.562 -4.184 1.00 96.12 107 LEU A CA 1
ATOM 878 C C . LEU A 1 107 ? -1.021 6.973 -5.445 1.00 96.12 107 LEU A C 1
ATOM 880 O O . LEU A 1 107 ? -1.370 5.795 -5.449 1.00 96.12 107 LEU A O 1
ATOM 884 N N . ASP A 1 108 ? -1.066 7.735 -6.534 1.00 95.50 108 ASP A N 1
ATOM 885 C CA . ASP A 1 108 ? -1.595 7.271 -7.818 1.00 95.50 108 ASP A CA 1
ATOM 886 C C . ASP A 1 108 ? -0.783 6.088 -8.360 1.00 95.50 108 ASP A C 1
ATOM 888 O O . ASP A 1 108 ? -1.345 5.096 -8.824 1.00 95.50 108 ASP A O 1
ATOM 892 N N . LYS A 1 109 ? 0.551 6.136 -8.238 1.00 93.81 109 LYS A N 1
ATOM 893 C CA . LYS A 1 109 ? 1.419 5.009 -8.612 1.00 93.81 109 LYS A CA 1
ATOM 894 C C . LYS A 1 109 ? 1.221 3.791 -7.718 1.00 93.81 109 LYS A C 1
ATOM 896 O O . LYS A 1 109 ? 1.311 2.673 -8.215 1.00 93.81 109 LYS A O 1
ATOM 901 N N . ILE A 1 110 ? 0.971 3.978 -6.421 1.00 95.56 110 ILE A N 1
ATOM 902 C CA . ILE A 1 110 ? 0.670 2.868 -5.508 1.00 95.56 110 ILE A CA 1
ATOM 903 C C . ILE A 1 110 ? -0.653 2.209 -5.906 1.00 95.56 110 ILE A C 1
ATOM 905 O O . ILE A 1 110 ? -0.682 0.993 -6.069 1.00 95.56 110 ILE A O 1
ATOM 909 N N . LEU A 1 111 ? -1.712 2.993 -6.124 1.00 93.00 111 LEU A N 1
ATOM 910 C CA . LEU A 1 111 ? -3.017 2.490 -6.566 1.00 93.00 111 LEU A CA 1
ATOM 911 C C . LEU A 1 111 ? -2.918 1.741 -7.900 1.00 93.00 111 LEU A C 1
ATOM 913 O O . LEU A 1 111 ? -3.498 0.671 -8.059 1.00 93.00 111 LEU A O 1
ATOM 917 N N . TYR A 1 112 ? -2.150 2.286 -8.845 1.00 91.88 112 TYR A N 1
ATOM 918 C CA . TYR A 1 112 ? -1.959 1.681 -10.159 1.00 91.88 112 TYR A CA 1
ATOM 919 C C . TYR A 1 112 ? -1.141 0.379 -10.101 1.00 91.88 112 TYR A C 1
ATOM 921 O O . TYR A 1 112 ? -1.502 -0.600 -10.751 1.00 91.88 112 TYR A O 1
ATOM 929 N N . ASN A 1 113 ? -0.055 0.343 -9.319 1.00 89.44 113 ASN A N 1
ATOM 930 C CA . ASN A 1 113 ? 0.838 -0.819 -9.245 1.00 89.44 113 ASN A CA 1
ATOM 931 C C . ASN A 1 113 ? 0.326 -1.926 -8.308 1.00 89.44 113 ASN A C 1
ATOM 933 O O . ASN A 1 113 ? 0.659 -3.093 -8.512 1.00 89.44 113 ASN A O 1
ATOM 937 N N . TYR A 1 114 ? -0.466 -1.579 -7.288 1.00 92.69 114 TYR A N 1
ATOM 938 C CA . TYR A 1 114 ? -0.937 -2.501 -6.245 1.00 92.69 114 TYR A CA 1
ATOM 939 C C . TYR A 1 114 ? -2.470 -2.456 -6.052 1.00 92.69 114 TYR A C 1
ATOM 941 O O . TYR A 1 114 ? -2.947 -2.324 -4.921 1.00 92.69 114 TYR A O 1
ATOM 949 N N . PRO A 1 115 ? -3.275 -2.622 -7.121 1.00 88.69 115 PRO A N 1
ATOM 950 C CA . PRO A 1 115 ? -4.733 -2.459 -7.062 1.00 88.69 115 PRO A CA 1
ATOM 951 C C . PRO A 1 115 ? -5.447 -3.530 -6.220 1.00 88.69 115 PRO A C 1
ATOM 953 O O . PRO A 1 115 ? -6.576 -3.337 -5.785 1.00 88.69 115 PRO A O 1
ATOM 956 N N . ASN A 1 116 ? -4.797 -4.673 -5.973 1.00 86.75 116 ASN A N 1
ATOM 957 C CA . ASN A 1 116 ? -5.332 -5.732 -5.108 1.00 86.75 116 ASN A CA 1
ATOM 958 C C . ASN A 1 116 ? -5.065 -5.479 -3.615 1.00 86.75 116 ASN A C 1
ATOM 960 O O . ASN A 1 116 ? -5.545 -6.230 -2.770 1.00 86.75 116 ASN A O 1
ATOM 964 N N . GLU A 1 117 ? -4.265 -4.464 -3.291 1.00 89.75 117 GLU A N 1
ATOM 965 C CA . GLU A 1 117 ? -3.840 -4.145 -1.926 1.00 89.75 117 GLU A CA 1
ATOM 966 C C . GLU A 1 117 ? -4.395 -2.793 -1.473 1.00 89.75 117 GLU A C 1
ATOM 968 O O . GLU A 1 117 ? -4.704 -2.619 -0.291 1.00 89.75 117 GLU A O 1
ATOM 973 N N . PHE A 1 118 ? -4.566 -1.860 -2.415 1.00 91.44 118 PHE A N 1
ATOM 974 C CA . PHE A 1 118 ? -5.086 -0.520 -2.177 1.00 91.44 118 PHE A CA 1
ATOM 975 C C . PHE A 1 118 ? -6.155 -0.153 -3.201 1.00 91.44 118 PHE A C 1
ATOM 977 O O . PHE A 1 118 ? -6.000 -0.409 -4.393 1.00 91.44 118 PHE A O 1
ATOM 984 N N . LEU A 1 119 ? -7.212 0.502 -2.729 1.00 86.94 119 LEU A N 1
ATOM 985 C CA . LEU A 1 119 ? -8.301 1.022 -3.548 1.00 86.94 119 LEU A CA 1
ATOM 986 C C . LEU A 1 119 ? -8.567 2.485 -3.211 1.00 86.94 119 LEU A C 1
ATOM 988 O O . LEU A 1 119 ? -8.362 2.924 -2.080 1.00 86.94 119 LEU A O 1
ATOM 992 N N . GLU A 1 120 ? -9.089 3.224 -4.181 1.00 85.50 120 GLU A N 1
ATOM 993 C CA . GLU A 1 120 ? -9.603 4.573 -3.967 1.00 85.50 120 GLU A CA 1
ATOM 994 C C . GLU A 1 120 ? -11.128 4.534 -3.823 1.00 85.50 120 GLU A C 1
ATOM 996 O O . GLU A 1 120 ? -11.831 3.907 -4.616 1.00 85.50 120 GLU A O 1
ATOM 1001 N N . SER A 1 121 ? -11.646 5.194 -2.788 1.00 78.69 121 SER A N 1
ATOM 1002 C CA . SER A 1 121 ? -13.079 5.308 -2.512 1.00 78.69 121 SER A CA 1
ATOM 1003 C C . SER A 1 121 ? -13.409 6.744 -2.117 1.00 78.69 121 SER A C 1
ATOM 1005 O O . SER A 1 121 ? -13.344 7.121 -0.942 1.00 78.69 121 SER A O 1
ATOM 1007 N N . GLY A 1 122 ? -13.770 7.561 -3.108 1.00 82.25 122 GLY A N 1
ATOM 1008 C CA . GLY A 1 122 ? -13.961 8.997 -2.918 1.00 82.25 122 GLY A CA 1
ATOM 1009 C C . GLY A 1 122 ? -12.636 9.669 -2.527 1.00 82.25 122 GLY A C 1
ATOM 1010 O O . GLY A 1 122 ? -11.643 9.449 -3.209 1.00 82.25 122 GLY A O 1
ATOM 1011 N N . PRO A 1 123 ? -12.575 10.460 -1.438 1.00 81.62 123 PRO A N 1
ATOM 1012 C CA . PRO A 1 123 ? -11.332 11.098 -0.996 1.00 81.62 123 PRO A CA 1
ATOM 1013 C C . PRO A 1 123 ? -10.395 10.159 -0.212 1.00 81.62 123 PRO A C 1
ATOM 1015 O O . PRO A 1 123 ? -9.359 10.609 0.287 1.00 81.62 123 PRO A O 1
ATOM 1018 N N . ASN A 1 124 ? -10.772 8.887 -0.042 1.00 79.69 124 ASN A N 1
ATOM 1019 C CA . ASN A 1 124 ? -10.061 7.934 0.802 1.00 79.69 124 ASN A CA 1
ATOM 1020 C C . ASN A 1 124 ? -9.233 6.943 -0.011 1.00 79.69 124 ASN A C 1
ATOM 1022 O O . ASN A 1 124 ? -9.704 6.389 -1.004 1.00 79.69 124 ASN A O 1
ATOM 1026 N N . ILE A 1 125 ? -8.047 6.637 0.508 1.00 85.31 125 ILE A N 1
ATOM 1027 C CA . ILE A 1 125 ? -7.237 5.486 0.122 1.00 85.31 125 ILE A CA 1
ATOM 1028 C C . ILE A 1 125 ? -7.487 4.382 1.145 1.00 85.31 125 ILE A C 1
ATOM 1030 O O . ILE A 1 125 ? -7.263 4.572 2.345 1.00 85.31 125 ILE A O 1
ATOM 1034 N N . VAL A 1 126 ? -7.969 3.239 0.672 1.00 82.31 126 VAL A N 1
ATOM 1035 C CA . VAL A 1 126 ? -8.388 2.094 1.482 1.00 82.31 126 VAL A CA 1
ATOM 1036 C C . VAL A 1 126 ? -7.408 0.947 1.281 1.00 82.31 126 VAL A C 1
ATOM 1038 O 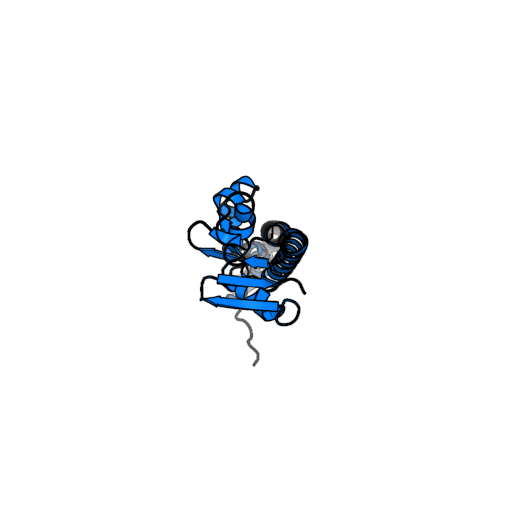O . VAL A 1 126 ? -7.150 0.552 0.146 1.00 82.31 126 VAL A O 1
ATOM 1041 N N . CYS A 1 127 ? -6.892 0.378 2.369 1.00 86.38 127 CYS A N 1
ATOM 1042 C CA . CYS A 1 127 ? -6.123 -0.859 2.321 1.00 86.38 127 CYS A CA 1
ATOM 1043 C C . CYS A 1 127 ? -7.072 -2.060 2.381 1.00 86.38 127 CYS A C 1
ATOM 1045 O O . CYS A 1 127 ? -7.814 -2.241 3.348 1.00 86.38 127 CYS A O 1
ATOM 1047 N N . VAL A 1 128 ? -7.041 -2.886 1.339 1.00 82.69 128 VAL A N 1
ATOM 1048 C CA . VAL A 1 128 ? -7.857 -4.105 1.216 1.00 82.69 128 VAL A CA 1
ATOM 1049 C C . VAL A 1 128 ? -7.036 -5.387 1.340 1.00 82.69 128 VAL A C 1
ATOM 1051 O O . VAL A 1 128 ? -7.583 -6.485 1.237 1.00 82.69 128 VAL A O 1
ATOM 1054 N N . ASP A 1 129 ? -5.737 -5.258 1.612 1.00 87.81 129 ASP A N 1
ATOM 1055 C CA . ASP A 1 129 ? -4.857 -6.385 1.888 1.00 87.81 129 ASP A CA 1
ATOM 1056 C C . ASP A 1 129 ? -5.400 -7.229 3.056 1.00 87.81 129 ASP A C 1
ATOM 1058 O O . ASP A 1 129 ? -5.642 -6.746 4.166 1.00 87.81 129 ASP A O 1
ATOM 1062 N N . SER A 1 130 ? -5.610 -8.519 2.792 1.00 82.88 130 SER A N 1
ATOM 1063 C CA . SER A 1 130 ? -6.227 -9.438 3.752 1.00 82.88 130 SER A CA 1
ATOM 1064 C C . SER A 1 130 ? -5.405 -9.644 5.030 1.00 82.88 130 SER A C 1
ATOM 1066 O O . SER A 1 130 ? -5.988 -9.849 6.099 1.00 82.88 130 SER A O 1
ATOM 1068 N N . LEU A 1 131 ? -4.072 -9.576 4.943 1.00 89.56 131 LEU A N 1
ATOM 1069 C CA . LEU A 1 1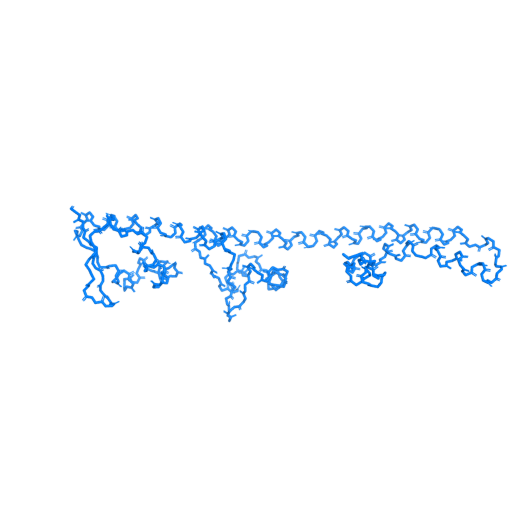31 ? -3.181 -9.737 6.089 1.00 89.56 131 LEU A CA 1
ATOM 1070 C C . LEU A 1 131 ? -3.230 -8.491 6.968 1.00 89.56 131 LEU A C 1
ATOM 1072 O O . LEU A 1 131 ? -3.451 -8.625 8.172 1.00 89.56 131 LEU A O 1
ATOM 1076 N N . VAL A 1 132 ? -3.135 -7.303 6.360 1.00 86.81 132 VAL A N 1
ATOM 1077 C CA . VAL A 1 132 ? -3.271 -6.020 7.071 1.00 86.81 132 VAL A CA 1
ATOM 1078 C C . VAL A 1 132 ? -4.639 -5.943 7.743 1.00 86.81 132 VAL A C 1
ATOM 1080 O O . VAL A 1 132 ? -4.729 -5.717 8.948 1.00 86.81 132 VAL A O 1
ATOM 1083 N N . LYS A 1 133 ? -5.716 -6.244 7.005 1.00 82.25 133 LYS A N 1
ATOM 1084 C CA . LYS A 1 133 ? -7.083 -6.272 7.542 1.00 82.25 133 LYS A CA 1
ATOM 1085 C C . LYS A 1 133 ? -7.208 -7.193 8.750 1.00 82.25 133 LYS A C 1
ATOM 1087 O O . LYS A 1 133 ? -7.799 -6.804 9.757 1.00 82.25 133 LYS A O 1
ATOM 1092 N N . LYS A 1 134 ? -6.653 -8.405 8.674 1.00 83.88 134 LYS A N 1
ATOM 1093 C CA . LYS A 1 134 ? -6.662 -9.358 9.790 1.00 83.88 134 LYS A CA 1
ATOM 1094 C C . LYS A 1 134 ? -5.873 -8.829 10.989 1.00 83.88 134 LYS A C 1
ATOM 1096 O O . LYS A 1 134 ? -6.351 -8.951 12.114 1.00 83.88 134 LYS A O 1
ATOM 1101 N N . HIS A 1 135 ? -4.695 -8.252 10.760 1.00 86.00 135 HIS A N 1
ATOM 1102 C CA . HIS A 1 135 ? -3.856 -7.703 11.822 1.00 86.00 135 HIS A CA 1
ATOM 1103 C C . HIS A 1 135 ? -4.557 -6.554 12.550 1.00 86.00 135 HIS A C 1
ATOM 1105 O O . HIS A 1 135 ? -4.747 -6.626 13.764 1.00 86.00 135 HIS A O 1
ATOM 1111 N N . VAL A 1 136 ? -5.035 -5.564 11.793 1.00 80.00 136 VAL A N 1
ATOM 1112 C CA . VAL A 1 136 ? -5.791 -4.417 12.307 1.00 80.00 136 VAL A CA 1
ATOM 1113 C C . VAL A 1 136 ? -7.029 -4.877 13.078 1.00 80.00 136 VAL A C 1
ATOM 1115 O O . VAL A 1 136 ? -7.255 -4.437 14.201 1.00 80.00 136 VAL A O 1
ATOM 1118 N N . THR A 1 137 ? -7.796 -5.829 12.536 1.00 77.38 137 THR A N 1
ATOM 1119 C CA . THR A 1 137 ? -8.990 -6.366 13.215 1.00 77.38 137 THR A CA 1
ATOM 1120 C C . THR A 1 137 ? -8.636 -7.011 14.555 1.00 77.38 137 THR A C 1
ATOM 1122 O O . THR A 1 137 ? -9.293 -6.742 15.557 1.00 77.38 137 THR A O 1
ATOM 1125 N N . ASN A 1 138 ? -7.585 -7.834 14.603 1.00 82.19 138 ASN A N 1
ATOM 1126 C CA . ASN A 1 138 ? -7.149 -8.487 15.839 1.00 82.19 138 ASN A CA 1
ATOM 1127 C C . ASN A 1 138 ? -6.643 -7.482 16.880 1.00 82.19 138 ASN A C 1
ATOM 1129 O O . ASN A 1 138 ? -6.946 -7.625 18.064 1.00 82.19 138 ASN A O 1
ATOM 1133 N N . HIS A 1 139 ? -5.883 -6.476 16.442 1.00 81.25 139 HIS A N 1
ATOM 1134 C CA . HIS A 1 139 ? -5.404 -5.400 17.304 1.00 81.25 139 HIS A CA 1
ATOM 1135 C C . HIS A 1 139 ? -6.581 -4.643 17.930 1.00 81.25 139 HIS A C 1
ATOM 1137 O O . HIS A 1 139 ? -6.678 -4.518 19.151 1.00 81.25 139 HIS A O 1
ATOM 1143 N N . ASN A 1 140 ? -7.536 -4.251 17.091 1.00 72.50 140 ASN A N 1
ATOM 1144 C CA . ASN A 1 140 ? -8.760 -3.582 17.500 1.00 72.50 140 ASN A CA 1
ATOM 1145 C C . ASN A 1 140 ? -9.572 -4.466 18.472 1.00 72.50 140 ASN A C 1
ATOM 1147 O O . ASN A 1 140 ? -9.967 -4.012 19.544 1.00 72.50 140 ASN A O 1
ATOM 1151 N N . TYR A 1 141 ? -9.737 -5.762 18.202 1.00 77.06 141 TYR A N 1
ATOM 1152 C CA . TYR A 1 141 ? -10.397 -6.683 19.141 1.00 77.06 141 TYR A CA 1
ATOM 1153 C C . TYR A 1 141 ? -9.726 -6.731 20.517 1.00 77.06 141 TYR A C 1
ATOM 1155 O O . TYR A 1 141 ? -10.424 -6.759 21.529 1.00 77.06 141 TYR A O 1
ATOM 1163 N N . ALA A 1 142 ? -8.394 -6.717 20.574 1.00 78.81 142 ALA A N 1
ATOM 1164 C CA . ALA A 1 142 ? -7.667 -6.724 21.840 1.00 78.81 142 ALA A CA 1
ATOM 1165 C C . ALA A 1 142 ? -7.884 -5.429 22.641 1.00 78.81 142 ALA A C 1
ATOM 1167 O O . ALA A 1 142 ? -8.147 -5.492 23.842 1.00 78.81 142 ALA A O 1
ATOM 1168 N N . LEU A 1 143 ? -7.832 -4.266 21.979 1.00 73.31 143 LEU A N 1
ATOM 1169 C CA . LEU A 1 143 ? -8.125 -2.975 22.613 1.00 73.31 143 LEU A CA 1
ATOM 1170 C C . LEU A 1 143 ? -9.555 -2.932 23.162 1.00 73.31 143 LEU A C 1
ATOM 1172 O O . LEU A 1 143 ? -9.791 -2.453 24.272 1.00 73.31 143 LEU A O 1
ATOM 1176 N N . PHE A 1 144 ? -10.502 -3.471 22.398 1.00 73.00 144 PHE A N 1
ATOM 1177 C CA . PHE A 1 144 ? -11.904 -3.496 22.778 1.00 73.00 144 PHE A CA 1
ATOM 1178 C C . PHE A 1 144 ? -12.180 -4.424 23.974 1.00 73.00 144 PHE A C 1
ATOM 1180 O O . PHE A 1 144 ? -12.873 -4.026 24.911 1.00 73.00 144 PHE A O 1
ATOM 1187 N N . ASP A 1 145 ? -11.580 -5.621 24.001 1.00 75.69 145 ASP A N 1
ATOM 1188 C CA . ASP A 1 145 ? -11.650 -6.536 25.152 1.00 75.69 145 ASP A CA 1
ATOM 1189 C C . ASP A 1 145 ? -11.062 -5.897 26.420 1.00 75.69 145 ASP A C 1
ATOM 1191 O O . ASP A 1 145 ? -11.680 -5.960 27.486 1.00 75.69 145 ASP A O 1
ATOM 1195 N N . ALA A 1 146 ? -9.909 -5.228 26.311 1.00 76.81 146 ALA A N 1
ATOM 1196 C CA . ALA A 1 146 ? -9.274 -4.545 27.438 1.00 76.81 146 ALA A CA 1
ATOM 1197 C C . ALA A 1 146 ? -10.169 -3.439 28.020 1.00 76.81 146 ALA A C 1
ATOM 1199 O O . ALA A 1 146 ? -10.390 -3.397 29.233 1.00 76.81 146 ALA A O 1
ATOM 1200 N N . TYR A 1 147 ? -10.741 -2.600 27.152 1.00 75.50 147 TYR A N 1
ATOM 1201 C CA . TYR A 1 147 ? -11.655 -1.532 27.550 1.00 75.50 147 TYR A CA 1
ATOM 1202 C C . TYR A 1 147 ? -12.899 -2.072 28.270 1.00 75.50 147 TYR A C 1
ATOM 1204 O O . TYR A 1 147 ? -13.249 -1.601 29.355 1.00 75.50 147 TYR A O 1
ATOM 1212 N N . ILE A 1 148 ? -13.552 -3.096 27.703 1.00 74.62 148 ILE A N 1
ATOM 1213 C CA . ILE A 1 148 ? -14.725 -3.735 28.316 1.00 74.62 148 ILE A CA 1
ATOM 1214 C C . ILE A 1 148 ? -14.377 -4.268 29.707 1.00 74.62 148 ILE A C 1
ATOM 1216 O O . ILE A 1 148 ? -15.123 -4.033 30.657 1.00 74.62 148 ILE A O 1
ATOM 1220 N N . ARG A 1 149 ? -13.245 -4.969 29.852 1.00 78.38 149 ARG A N 1
ATOM 1221 C CA . ARG A 1 149 ? -12.817 -5.528 31.144 1.00 78.38 149 ARG A CA 1
ATOM 1222 C C . ARG A 1 149 ? -12.581 -4.449 32.190 1.00 78.38 149 ARG A C 1
ATOM 1224 O O . ARG A 1 149 ? -12.959 -4.651 33.341 1.00 78.38 149 ARG A O 1
ATOM 1231 N N . GLU A 1 150 ? -11.957 -3.331 31.829 1.00 76.62 150 GLU A N 1
ATOM 1232 C CA . GLU A 1 150 ? -11.788 -2.210 32.757 1.00 76.62 150 GLU A CA 1
ATOM 1233 C C . GLU A 1 150 ? -13.128 -1.615 33.176 1.00 76.62 150 GLU A C 1
ATOM 1235 O O . GLU A 1 150 ? -13.382 -1.474 34.372 1.00 76.62 150 GLU A O 1
ATOM 1240 N N . LYS A 1 151 ? -14.014 -1.337 32.218 1.00 73.06 151 LYS A N 1
ATOM 1241 C CA . LYS A 1 151 ? -15.336 -0.778 32.509 1.00 73.06 151 LYS A CA 1
ATOM 1242 C C . LYS A 1 151 ? -16.202 -1.699 33.364 1.00 73.06 151 LYS A C 1
ATOM 1244 O O . LYS A 1 151 ? -16.877 -1.240 34.284 1.00 73.06 151 LYS A O 1
ATOM 1249 N N . LEU A 1 152 ? -16.145 -3.007 33.128 1.00 76.06 152 LEU A N 1
ATOM 1250 C CA . LEU A 1 152 ? -16.872 -3.988 33.930 1.00 76.06 152 LEU A CA 1
ATOM 1251 C C . LEU A 1 152 ? -16.405 -4.037 35.393 1.00 76.06 152 LEU A C 1
ATOM 1253 O O . LEU A 1 152 ? -17.228 -4.315 36.265 1.00 76.06 152 LEU A O 1
ATOM 1257 N N . LYS A 1 153 ? -15.139 -3.701 35.695 1.00 78.81 153 LYS A N 1
ATOM 1258 C CA . LYS A 1 153 ? -14.664 -3.583 37.088 1.00 78.81 153 LYS A CA 1
ATOM 1259 C C . LYS A 1 153 ? -15.356 -2.447 37.844 1.00 78.81 153 LYS A C 1
ATOM 1261 O O . LYS A 1 153 ? -15.566 -2.579 39.047 1.00 78.81 153 LYS A O 1
ATOM 1266 N N . SER A 1 154 ? -15.687 -1.344 37.168 1.00 78.12 154 SER A N 1
ATOM 1267 C CA . SER A 1 154 ? -16.300 -0.166 37.795 1.00 78.12 154 SER A CA 1
ATOM 1268 C C . SER A 1 154 ? -17.828 -0.170 37.746 1.00 78.12 154 SER A C 1
ATOM 1270 O O . SER A 1 154 ? -18.462 0.287 38.692 1.00 78.12 154 SER A O 1
ATOM 1272 N N . GLU A 1 155 ? -18.429 -0.673 36.666 1.00 72.38 155 GLU A N 1
ATOM 1273 C CA . GLU A 1 155 ? -19.856 -0.460 36.373 1.00 72.38 155 GLU A CA 1
ATOM 1274 C C . GLU A 1 155 ? -20.702 -1.748 36.442 1.00 72.38 155 GLU A C 1
ATOM 1276 O O . GLU A 1 155 ? -21.927 -1.667 36.388 1.00 72.38 155 GLU A O 1
ATOM 1281 N N . LYS A 1 156 ? -20.087 -2.937 36.616 1.00 71.00 156 LYS A N 1
ATOM 1282 C CA . LYS A 1 156 ? -20.707 -4.293 36.628 1.00 71.00 156 LYS A CA 1
ATOM 1283 C C . LYS A 1 156 ? -21.502 -4.684 35.371 1.00 71.00 156 LYS A C 1
ATOM 1285 O O . LYS A 1 156 ? -21.714 -5.872 35.130 1.00 71.00 156 LYS A O 1
ATOM 1290 N N . MET A 1 157 ? -21.923 -3.714 34.567 1.00 66.94 157 MET A N 1
ATOM 1291 C CA . MET A 1 157 ? -22.614 -3.864 33.296 1.00 66.94 157 MET A CA 1
ATOM 1292 C C . MET A 1 157 ? -22.122 -2.786 32.332 1.00 66.94 157 MET A C 1
ATOM 1294 O O . MET A 1 157 ? -21.961 -1.635 32.724 1.00 66.94 157 MET A O 1
ATOM 1298 N N . VAL A 1 158 ? -21.906 -3.147 31.070 1.00 70.44 158 VAL A N 1
ATOM 1299 C CA . VAL A 1 158 ? -21.491 -2.217 30.013 1.00 70.44 158 VAL A CA 1
ATOM 1300 C C . VAL A 1 158 ? -22.456 -2.345 28.848 1.00 70.44 158 VAL A C 1
ATOM 1302 O O . VAL A 1 158 ? -22.613 -3.429 28.285 1.00 70.44 158 VAL A O 1
ATOM 1305 N N . ASN A 1 159 ? -23.092 -1.237 28.464 1.00 69.94 159 ASN A N 1
ATOM 1306 C CA . ASN A 1 159 ? -23.837 -1.177 27.213 1.00 69.94 159 ASN A CA 1
ATOM 1307 C C . ASN A 1 159 ? -22.862 -0.898 26.069 1.00 69.94 159 ASN A C 1
ATOM 1309 O O . ASN A 1 159 ? -22.440 0.236 25.846 1.00 69.94 159 ASN A O 1
ATOM 1313 N N . VAL A 1 160 ? -22.535 -1.952 25.334 1.00 65.31 160 VAL A N 1
ATOM 1314 C CA . VAL A 1 160 ? -21.561 -1.925 24.243 1.00 65.31 160 VAL A CA 1
ATOM 1315 C C . VAL A 1 160 ? -22.003 -1.020 23.095 1.00 65.31 160 VAL A C 1
ATOM 1317 O O . VAL A 1 160 ? -21.170 -0.417 22.429 1.00 65.31 160 VAL A O 1
ATOM 1320 N N . MET A 1 161 ? -23.311 -0.863 22.892 1.00 61.81 161 MET A N 1
ATOM 1321 C CA . MET A 1 161 ? -23.859 -0.025 21.826 1.00 61.81 161 MET A CA 1
ATOM 1322 C C . MET A 1 161 ? -23.879 1.469 22.198 1.00 61.81 161 MET A C 1
ATOM 1324 O O . MET A 1 161 ? -23.824 2.326 21.318 1.00 61.81 161 MET A O 1
ATOM 1328 N N . LEU A 1 162 ? -23.889 1.810 23.495 1.00 59.09 162 LEU A N 1
ATOM 1329 C CA . LEU A 1 162 ? -23.723 3.195 23.970 1.00 59.09 162 LEU A CA 1
ATOM 1330 C C . LEU A 1 162 ? -22.258 3.655 23.974 1.00 59.09 162 LEU A C 1
ATOM 1332 O O . LEU A 1 162 ? -22.000 4.859 23.971 1.00 59.09 162 LEU A O 1
ATOM 1336 N N . LEU A 1 163 ? -21.300 2.730 23.833 1.00 54.22 163 LEU A N 1
ATOM 1337 C CA . LEU A 1 163 ? -19.899 3.042 23.514 1.00 54.22 163 LEU A CA 1
ATOM 1338 C C . LEU A 1 163 ? -19.714 3.622 22.102 1.00 54.22 163 LEU A C 1
ATOM 1340 O O . LEU A 1 163 ? -18.589 3.768 21.637 1.00 54.22 163 LEU A O 1
ATOM 1344 N N . PHE A 1 164 ? -20.799 3.983 21.417 1.00 49.81 164 PHE A N 1
ATOM 1345 C CA . PHE A 1 164 ? -20.792 4.775 20.192 1.00 49.81 164 PHE A CA 1
ATOM 1346 C C . PHE A 1 164 ? -21.406 6.171 20.391 1.00 49.81 164 PHE A C 1
ATOM 1348 O O . PHE A 1 164 ? -21.620 6.880 19.413 1.00 49.81 164 PHE A O 1
ATOM 1355 N N . GLN A 1 165 ? -21.697 6.609 21.620 1.00 47.84 165 GLN A N 1
ATOM 1356 C CA . GLN A 1 165 ? -22.357 7.903 21.869 1.00 47.84 165 GLN A CA 1
ATOM 1357 C C . GLN A 1 165 ? -21.536 8.909 22.701 1.00 47.84 165 GLN A C 1
ATOM 1359 O O . GLN A 1 165 ? -21.831 10.096 22.642 1.00 47.84 165 GLN A O 1
ATOM 1364 N N . ASP A 1 166 ? -20.475 8.487 23.397 1.00 44.53 166 ASP A N 1
ATOM 1365 C CA . ASP A 1 166 ?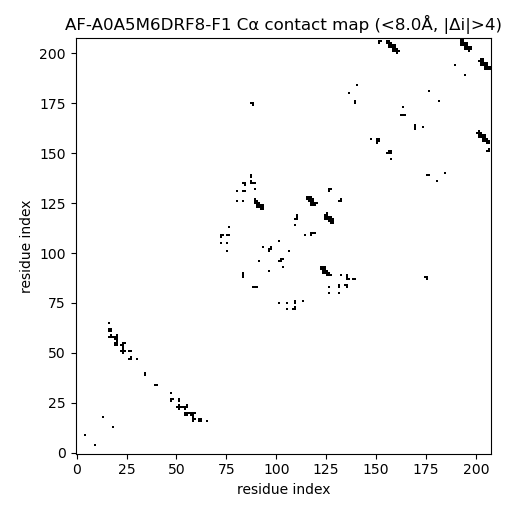 -19.601 9.370 24.199 1.00 44.53 166 ASP A CA 1
ATOM 1366 C C . ASP A 1 166 ? -18.423 9.977 23.381 1.00 44.53 166 ASP A C 1
ATOM 1368 O O . ASP A 1 166 ? -17.386 9.361 23.121 1.00 44.53 166 ASP A O 1
ATOM 1372 N N . ASP A 1 167 ? -18.584 11.224 22.940 1.00 40.31 167 ASP A N 1
ATOM 1373 C CA . ASP A 1 167 ? -17.735 11.921 21.952 1.00 40.31 167 ASP A CA 1
ATOM 1374 C C . ASP A 1 167 ? -16.240 12.087 22.295 1.00 40.31 167 ASP A C 1
ATOM 1376 O O . ASP A 1 167 ? -15.431 12.438 21.423 1.00 40.31 167 ASP A O 1
ATOM 1380 N N . SER A 1 168 ? -15.844 11.851 23.545 1.00 44.31 168 SER A N 1
ATOM 1381 C CA . SER A 1 168 ? -14.477 12.103 24.018 1.00 44.31 168 SER A CA 1
ATOM 1382 C C . SER A 1 168 ? -13.549 10.893 23.863 1.00 44.31 168 SER A C 1
ATOM 1384 O O . SER A 1 168 ? -12.419 11.029 23.397 1.00 44.31 168 SER A O 1
ATOM 1386 N N . THR A 1 169 ? -14.047 9.697 24.180 1.00 40.06 169 THR A N 1
ATOM 1387 C CA . THR A 1 169 ? -13.269 8.443 24.153 1.00 40.06 169 THR A CA 1
ATOM 1388 C C . THR A 1 169 ? -13.395 7.740 22.794 1.00 40.06 169 THR A C 1
ATOM 1390 O O . THR A 1 169 ? -12.545 6.950 22.388 1.00 40.06 169 THR A O 1
ATOM 1393 N N . ILE A 1 170 ? -14.449 8.075 22.043 1.00 42.91 170 ILE A N 1
ATOM 1394 C CA . ILE A 1 170 ? -14.899 7.310 20.883 1.00 42.91 170 ILE A CA 1
ATOM 1395 C C . ILE A 1 170 ? -14.468 7.926 19.552 1.00 42.91 170 ILE A C 1
ATOM 1397 O O . ILE A 1 170 ? -14.641 7.294 18.526 1.00 42.91 170 ILE A O 1
ATOM 1401 N N . ARG A 1 171 ? -13.834 9.099 19.479 1.00 42.06 171 ARG A N 1
ATOM 1402 C CA . ARG A 1 171 ? -13.405 9.609 18.156 1.00 42.06 171 ARG A CA 1
ATOM 1403 C C . ARG A 1 171 ? -12.387 8.694 17.463 1.00 42.06 171 ARG A C 1
ATOM 1405 O O . ARG A 1 171 ? -12.424 8.540 16.249 1.00 42.06 171 ARG A O 1
ATOM 1412 N N . ASN A 1 172 ? -11.555 8.028 18.259 1.00 40.66 172 ASN A N 1
ATOM 1413 C CA . ASN A 1 172 ? -10.636 7.002 17.786 1.00 40.66 172 ASN A CA 1
ATOM 1414 C C . ASN A 1 172 ? -11.390 5.675 17.560 1.00 40.66 172 ASN A C 1
ATOM 1416 O O . ASN A 1 172 ? -11.359 5.134 16.464 1.00 40.66 172 ASN A O 1
ATOM 1420 N N . VAL A 1 173 ? -12.190 5.206 18.525 1.00 40.34 173 VAL A N 1
ATOM 1421 C CA . VAL A 1 173 ? -12.933 3.926 18.447 1.00 40.34 173 VAL A CA 1
ATOM 1422 C C . VAL A 1 173 ? -14.033 3.908 17.357 1.00 40.34 173 VAL A C 1
ATOM 1424 O O . VAL A 1 173 ? -14.134 2.942 16.614 1.00 40.34 173 VAL A O 1
ATOM 1427 N N . LYS A 1 174 ? -14.816 4.972 17.142 1.00 41.00 174 LYS A N 1
ATOM 1428 C CA . LYS A 1 174 ? -15.800 5.077 16.033 1.00 41.00 174 LYS A CA 1
ATOM 1429 C C . LYS A 1 174 ? -15.154 4.925 14.659 1.00 41.00 174 LYS A C 1
ATOM 1431 O O . LYS A 1 174 ? -15.781 4.366 13.768 1.00 41.00 174 LYS A O 1
ATOM 1436 N N . ASN A 1 175 ? -13.929 5.425 14.488 1.00 45.12 175 ASN A N 1
ATOM 1437 C CA . ASN A 1 175 ? -13.185 5.274 13.237 1.00 45.12 175 ASN A CA 1
ATOM 1438 C C . ASN A 1 175 ? -12.554 3.872 13.103 1.00 45.12 175 ASN A C 1
ATOM 1440 O O . ASN A 1 175 ? -12.268 3.440 11.989 1.00 45.12 175 ASN A O 1
ATOM 1444 N N . TYR A 1 176 ? -12.361 3.154 14.216 1.00 44.78 176 TYR A N 1
ATOM 1445 C CA . TYR A 1 176 ? -11.745 1.820 14.262 1.00 44.78 176 TYR A CA 1
ATOM 1446 C C . TYR A 1 176 ? -12.734 0.646 14.193 1.00 44.78 176 TYR A C 1
ATOM 1448 O O . TYR A 1 176 ? -12.342 -0.455 13.801 1.00 44.78 176 TYR A O 1
ATOM 1456 N N . PHE A 1 177 ? -14.001 0.847 14.564 1.00 49.25 177 PHE A N 1
ATOM 1457 C CA . PHE A 1 177 ? -14.980 -0.234 14.683 1.00 49.25 177 PHE A CA 1
ATOM 1458 C C . PHE A 1 177 ? -16.277 0.132 13.965 1.00 49.25 177 PHE A C 1
ATOM 1460 O O . PHE A 1 177 ? -17.113 0.865 14.493 1.00 49.25 177 PHE A O 1
ATOM 1467 N N . SER A 1 178 ? -16.474 -0.420 12.764 1.00 53.69 178 SER A N 1
ATOM 1468 C CA . SER A 1 178 ? -17.816 -0.489 12.189 1.00 53.69 178 SER A CA 1
ATOM 1469 C C . SER A 1 178 ? -18.690 -1.414 13.041 1.00 53.69 178 SER A C 1
ATOM 1471 O O . SER A 1 178 ? -18.189 -2.284 13.762 1.00 53.69 178 SER A O 1
ATOM 1473 N N . GLN A 1 179 ? -20.008 -1.262 12.929 1.00 59.41 179 GLN A N 1
ATOM 1474 C CA . GLN A 1 179 ? -20.975 -2.139 13.592 1.00 59.41 179 GLN A CA 1
ATOM 1475 C C . GLN A 1 179 ? -20.674 -3.630 13.312 1.00 59.41 179 GLN A C 1
ATOM 1477 O O . GLN A 1 179 ? -20.760 -4.463 14.212 1.00 59.41 179 GLN A O 1
ATOM 1482 N N . ASP A 1 180 ? -20.194 -3.952 12.106 1.00 57.59 180 ASP A N 1
ATOM 1483 C CA . ASP A 1 180 ? -19.785 -5.304 11.701 1.00 57.59 180 ASP A CA 1
ATOM 1484 C C . ASP A 1 180 ? -18.598 -5.853 12.503 1.00 57.59 180 ASP A C 1
ATOM 1486 O O . ASP A 1 180 ? -18.565 -7.037 12.841 1.00 57.59 180 ASP A O 1
ATOM 1490 N N . ILE A 1 181 ? -17.619 -5.006 12.837 1.00 60.28 181 ILE A N 1
ATOM 1491 C CA . ILE A 1 181 ? -16.453 -5.402 13.634 1.00 60.28 181 ILE A CA 1
ATOM 1492 C C . ILE A 1 181 ? -16.899 -5.740 15.063 1.00 60.28 181 ILE A C 1
ATOM 1494 O O . ILE A 1 181 ? -16.422 -6.727 15.623 1.00 60.28 181 ILE A O 1
ATOM 1498 N N . VAL A 1 182 ? -17.859 -4.998 15.623 1.00 61.41 182 VAL A N 1
ATOM 1499 C CA . VAL A 1 182 ? -18.452 -5.271 16.946 1.00 61.41 182 VAL A CA 1
ATOM 1500 C C . VAL A 1 182 ? -19.233 -6.579 16.937 1.00 61.41 182 VAL A C 1
ATOM 1502 O O . VAL A 1 182 ? -19.023 -7.419 17.810 1.00 61.41 182 VAL A O 1
ATOM 1505 N N . TYR A 1 183 ? -20.091 -6.796 15.938 1.00 65.31 183 TYR A N 1
ATOM 1506 C CA . TYR A 1 183 ? -20.803 -8.067 15.798 1.00 65.31 183 TYR A CA 1
ATOM 1507 C C . TYR A 1 183 ? -19.832 -9.239 15.648 1.00 65.31 183 TYR A C 1
ATOM 1509 O O . TYR A 1 183 ? -20.007 -10.266 16.304 1.00 65.31 183 TYR A O 1
ATOM 1517 N N . GLY A 1 184 ? -18.770 -9.068 14.856 1.00 62.97 184 GLY A N 1
ATOM 1518 C CA . GLY A 1 184 ? -17.696 -10.050 14.735 1.00 62.97 184 GLY A CA 1
ATOM 1519 C C . GLY A 1 184 ? -16.981 -10.311 16.064 1.00 62.97 184 GLY A C 1
ATOM 1520 O O . GLY A 1 184 ? -16.762 -11.468 16.420 1.00 62.97 184 GLY A O 1
ATOM 1521 N N . PHE A 1 185 ? -16.691 -9.265 16.843 1.00 68.19 185 PHE A N 1
ATOM 1522 C CA . PHE A 1 185 ? -16.068 -9.386 18.161 1.00 68.19 185 PHE A CA 1
ATOM 1523 C C . PHE A 1 185 ? -16.957 -10.159 19.139 1.00 68.19 185 PHE A C 1
ATOM 1525 O O . PHE A 1 185 ? -16.485 -11.074 19.818 1.00 68.19 185 PHE A O 1
ATOM 1532 N N . LEU A 1 186 ? -18.244 -9.808 19.207 1.00 69.56 186 LEU A N 1
ATOM 1533 C CA . LEU A 1 186 ? -19.216 -10.455 20.087 1.00 69.56 186 LEU A CA 1
ATOM 1534 C C . LEU A 1 186 ? -19.427 -11.918 19.688 1.00 69.56 186 LEU A C 1
ATOM 1536 O O . LEU A 1 186 ? -19.455 -12.791 20.554 1.00 69.56 186 LEU A O 1
ATOM 1540 N N . ALA A 1 187 ? -19.501 -12.207 18.386 1.00 69.19 187 ALA A N 1
ATOM 1541 C CA . ALA A 1 187 ? -19.570 -13.572 17.876 1.00 69.19 187 ALA A CA 1
ATOM 1542 C C . ALA A 1 187 ? -18.313 -14.381 18.241 1.00 69.19 187 ALA A C 1
ATOM 1544 O O . ALA A 1 187 ? -18.428 -15.517 18.700 1.00 69.19 187 ALA A O 1
ATOM 1545 N N . ALA A 1 188 ? -17.123 -13.787 18.102 1.00 67.25 188 ALA A N 1
ATOM 1546 C CA . ALA A 1 188 ? -15.846 -14.428 18.416 1.00 67.25 188 ALA A CA 1
ATOM 1547 C C . ALA A 1 188 ? -15.619 -14.658 19.922 1.00 67.25 188 ALA A C 1
ATOM 1549 O O . ALA A 1 188 ? -14.823 -15.518 20.298 1.00 67.25 188 ALA A O 1
ATOM 1550 N N . ASN A 1 189 ? -16.308 -13.911 20.791 1.00 68.00 189 ASN A N 1
ATOM 1551 C CA . ASN A 1 189 ? -16.182 -14.011 22.249 1.00 68.00 189 ASN A CA 1
ATOM 1552 C C . ASN A 1 189 ? -17.456 -14.526 22.938 1.00 68.00 189 ASN A C 1
ATOM 1554 O O . ASN A 1 189 ? -17.593 -14.409 24.160 1.00 68.00 189 ASN A O 1
ATOM 1558 N N . LYS A 1 190 ? -18.368 -15.141 22.175 1.00 64.31 190 LYS A N 1
ATOM 1559 C CA . LYS A 1 190 ? -19.569 -15.797 22.697 1.00 64.31 190 LYS A CA 1
ATOM 1560 C C . LYS A 1 190 ? -19.161 -16.884 23.703 1.00 64.31 190 LYS A C 1
ATOM 1562 O O . LYS A 1 190 ? -18.563 -17.886 23.324 1.00 64.31 190 LYS A O 1
ATOM 1567 N N . GLY A 1 191 ? -19.453 -16.657 24.987 1.00 66.31 191 GLY A N 1
ATOM 1568 C CA . GLY A 1 191 ? -19.091 -17.549 26.100 1.00 66.31 191 GLY A CA 1
ATOM 1569 C C . GLY A 1 191 ? -17.992 -17.035 27.040 1.00 66.31 191 GLY A C 1
ATOM 1570 O O . GLY A 1 191 ? -17.801 -17.628 28.093 1.00 66.31 191 GLY A O 1
ATOM 1571 N N . LYS A 1 192 ? -17.292 -15.938 26.710 1.00 69.50 192 LYS A N 1
ATOM 1572 C CA . LYS A 1 192 ? -16.386 -15.246 27.657 1.00 69.50 192 LYS A CA 1
ATOM 1573 C C . LYS A 1 192 ? -17.066 -14.139 28.457 1.00 69.50 192 LYS A C 1
ATOM 1575 O O . LYS A 1 192 ? -16.529 -13.700 29.466 1.00 69.50 192 LYS A O 1
ATOM 1580 N N . PHE A 1 193 ? -18.191 -13.654 27.952 1.00 67.06 193 PHE A N 1
ATOM 1581 C CA . PHE A 1 193 ? -19.003 -12.628 28.578 1.00 67.06 193 PHE A CA 1
ATOM 1582 C C . PHE A 1 193 ? -20.446 -13.104 28.606 1.00 67.06 193 PHE A C 1
ATOM 1584 O O . PHE A 1 193 ? -20.896 -13.775 27.670 1.00 67.06 193 PHE A O 1
ATOM 1591 N N . ASN A 1 194 ? -21.170 -12.721 29.651 1.00 68.00 194 ASN A N 1
ATOM 1592 C CA . ASN A 1 194 ? -22.606 -12.914 29.707 1.00 68.00 194 ASN A CA 1
ATOM 1593 C C . ASN A 1 194 ? -23.275 -11.762 28.936 1.00 68.00 194 ASN A C 1
ATOM 1595 O O . ASN A 1 194 ? -23.191 -10.601 29.349 1.00 68.00 194 ASN A O 1
ATOM 1599 N N . ILE A 1 195 ? -23.825 -12.075 27.759 1.00 67.69 195 ILE A N 1
ATOM 1600 C CA . ILE A 1 195 ? -24.327 -11.093 26.787 1.00 67.69 195 ILE A CA 1
ATOM 1601 C C . ILE A 1 195 ? -25.854 -11.106 26.807 1.00 67.69 195 ILE A C 1
ATOM 1603 O O . ILE A 1 195 ? -26.466 -12.053 26.315 1.00 67.69 195 ILE A O 1
ATOM 1607 N N . ASP A 1 196 ? -26.459 -10.025 27.294 1.00 68.69 196 ASP A N 1
ATOM 1608 C CA . ASP A 1 196 ? -27.897 -9.793 27.183 1.00 68.69 196 ASP A CA 1
ATOM 1609 C C . ASP A 1 196 ? -28.185 -8.892 25.982 1.00 68.69 196 ASP A C 1
ATOM 1611 O O . ASP A 1 196 ? -27.839 -7.705 25.957 1.00 68.69 196 ASP A O 1
ATOM 1615 N N . VAL A 1 197 ? -28.840 -9.460 24.971 1.00 62.62 197 VAL A N 1
ATOM 1616 C CA . VAL A 1 197 ? -29.348 -8.704 23.823 1.00 62.62 197 VAL A CA 1
ATOM 1617 C C . VAL A 1 197 ? -30.743 -8.205 24.176 1.00 62.62 197 VAL A C 1
ATOM 1619 O O . VAL A 1 197 ? -31.685 -8.989 24.253 1.00 62.62 197 VAL A O 1
ATOM 1622 N N . VAL A 1 198 ? -30.867 -6.901 24.421 1.00 61.75 198 VAL A N 1
ATOM 1623 C CA . VAL A 1 198 ? -32.142 -6.275 24.801 1.00 61.75 198 VAL A CA 1
ATOM 1624 C C . VAL A 1 198 ? -32.929 -5.865 23.552 1.00 61.75 198 VAL A C 1
ATOM 1626 O O . VAL A 1 198 ? -34.148 -6.012 23.521 1.00 61.75 198 VAL A O 1
ATOM 1629 N N . ASN A 1 199 ? -32.239 -5.370 22.518 1.00 64.38 199 ASN A N 1
ATOM 1630 C CA . ASN A 1 199 ? -32.755 -5.094 21.169 1.00 64.38 199 ASN A CA 1
ATOM 1631 C C . ASN A 1 199 ? -31.585 -4.812 20.198 1.00 64.38 199 ASN A C 1
ATOM 1633 O O . ASN A 1 199 ? -30.423 -4.817 20.610 1.00 64.38 199 ASN A O 1
ATOM 1637 N N . ASP A 1 200 ? -31.888 -4.524 18.927 1.00 57.44 200 ASP A N 1
ATOM 1638 C CA . ASP A 1 200 ? -30.897 -4.262 17.864 1.00 57.44 200 ASP A CA 1
ATOM 1639 C C . ASP A 1 200 ? -29.913 -3.119 18.183 1.00 57.44 200 ASP A C 1
ATOM 1641 O O . ASP A 1 200 ? -28.811 -3.070 17.636 1.00 57.44 200 ASP A O 1
ATOM 1645 N N . SER A 1 201 ? -30.286 -2.215 19.090 1.00 54.31 201 SER A N 1
ATOM 1646 C CA . SER A 1 201 ? -29.509 -1.042 19.499 1.00 54.31 201 SER A CA 1
ATOM 1647 C C . SER A 1 201 ? -28.983 -1.116 20.937 1.00 54.31 201 SER A C 1
ATOM 1649 O O . SER A 1 201 ? -28.349 -0.171 21.401 1.00 54.31 201 SER A O 1
ATOM 1651 N N . THR A 1 202 ? -29.200 -2.225 21.652 1.00 56.00 202 THR A N 1
ATOM 1652 C CA . THR A 1 202 ? -28.816 -2.381 23.061 1.00 56.00 202 THR A CA 1
ATOM 1653 C C . THR A 1 202 ? -28.313 -3.793 23.327 1.00 56.00 202 THR A C 1
ATOM 1655 O O . THR A 1 202 ? -29.089 -4.748 23.416 1.00 56.00 202 THR A O 1
ATOM 1658 N N . MET A 1 203 ? -26.999 -3.905 23.524 1.00 62.62 203 MET A N 1
ATOM 1659 C CA . MET A 1 203 ? -26.346 -5.129 23.986 1.00 62.62 203 MET A CA 1
ATOM 1660 C C . MET A 1 203 ? -25.592 -4.844 25.275 1.00 62.62 203 MET A C 1
ATOM 1662 O O . MET A 1 203 ? -24.732 -3.960 25.319 1.00 62.62 203 MET A O 1
ATOM 1666 N N . ILE A 1 204 ? -25.934 -5.586 26.323 1.00 65.94 204 ILE A N 1
ATOM 1667 C CA . ILE A 1 204 ? -25.366 -5.427 27.656 1.00 65.94 204 ILE A CA 1
ATOM 1668 C C . ILE A 1 204 ? -24.416 -6.590 27.911 1.00 65.94 204 ILE A C 1
ATOM 1670 O O . ILE A 1 204 ? -24.821 -7.750 27.899 1.00 65.94 204 ILE A O 1
ATOM 1674 N N . LEU A 1 205 ? -23.151 -6.269 28.168 1.00 67.19 205 LEU A N 1
ATOM 1675 C CA . LEU A 1 205 ? -22.197 -7.214 28.734 1.00 67.19 205 LEU A CA 1
ATOM 1676 C C . LEU A 1 205 ? -22.256 -7.104 30.251 1.00 67.19 205 LEU A C 1
ATOM 1678 O O . LEU A 1 205 ? -22.201 -5.996 30.790 1.00 67.19 205 LEU A O 1
ATOM 1682 N N . LYS A 1 206 ? -22.352 -8.239 30.938 1.00 62.16 206 LYS A N 1
ATOM 1683 C CA . LYS A 1 206 ? -22.291 -8.318 32.400 1.00 62.16 206 LYS A CA 1
ATOM 1684 C C . LYS A 1 206 ? -20.988 -8.985 32.832 1.00 62.16 206 LYS A C 1
ATOM 1686 O O . LYS A 1 206 ? -20.485 -9.871 32.140 1.00 62.16 206 LYS A O 1
ATOM 1691 N N . ALA A 1 207 ? -20.444 -8.527 33.957 1.00 59.44 207 ALA A N 1
ATOM 1692 C CA . ALA A 1 207 ? -19.391 -9.247 34.662 1.00 59.44 207 ALA A CA 1
ATOM 1693 C C . ALA A 1 207 ? -20.011 -10.458 35.370 1.00 59.44 207 ALA A C 1
ATOM 1695 O O . ALA A 1 207 ? -21.123 -10.337 35.893 1.00 59.44 207 ALA A O 1
ATOM 1696 N N . ASP A 1 208 ? -19.303 -11.585 35.371 1.00 58.72 208 ASP A N 1
ATOM 1697 C CA . ASP A 1 208 ? -19.644 -12.733 36.219 1.00 58.72 208 ASP A CA 1
ATOM 1698 C C . ASP A 1 208 ? -19.434 -12.411 37.709 1.00 58.72 208 ASP A C 1
ATOM 1700 O O . ASP A 1 208 ? -18.476 -11.663 38.034 1.00 58.72 208 ASP A O 1
#

Foldseek 3Di:
DDDPQDVVNVVVPDDPLQVLLVCLVCQLVVVVVVCVVPVDDCPCVVVSNVSSVVSNVSSVVSVVVVVVVVVVLVVVLVVVLVVCLVLLAFKDFPVVVVVVPQDPVSVVVSCVVPVCQWDDDPRMIGGPPPVSVVSSLVVLLVVVVVVVVVVCVPPQKDWPLCCCPDVPPCPSVVRNDDPVSVVVSCVVCVPVWDWDDPDPRTIMTGDD

Mean predicted aligned error: 13.25 Å

Sequence (208 aa):
MNQAKSVFDLIESVNRFAFPLLISLIFPIIWIIFKKLFGLSNEGDKAVFYSSLTLFIIGGIILKIGEYKEETIRQKALSLKHLYENDGYLYYYRTSLNERGYSDETLDKILYNYPNEFLESGPNIVCVDSLVKKHVTNHNYALFDAYIREKLKSEKMVNVMLLFQDDSTIRNVKNYFSQDIVYGFLAANKGKFNIDVVNDSTMILKAD

Nearest PDB structures (foldseek):
  3o2p-assembly3_E  TM=6.165E-01  e=4.137E-01  Saccharomyces cerevisiae
  7plo-assembly1_S  TM=4.946E-01  e=3.289E-01  Homo sapiens
  7oni-assembly1_C  TM=6.018E-01  e=1.303E+00  Homo sapiens
  8wdk-assembly1_A  TM=4.254E-01  e=8.719E-01  Homo sapiens
  8or2-assembly1_A  TM=4.608E-01  e=1.461E+00  Homo sapiens

Radius of gyration: 29.67 Å; Cα contacts (8 Å, |Δi|>4): 178; chains: 1; bounding box: 67×42×88 Å

pLDDT: mean 75.4, std 15.73, range [30.12, 96.12]

Secondary structure (DSSP, 8-state):
------HHHHHHHS-GGGHHHHHHHHHHHHHHHHHHHHT--STTHHHHHHHHHHHHHHHHHHHHHHHHHHHHHHHHHHHHHHHHHHHT-SEEEHHHHHHTT--HHHHHHHHHH-TTTEEEETTEEEE--HHHHHHHHHHHHHHHHHHHHHHHHHHSEEETTGGGT-TTTHHHHHHH--HHHHHHHHHHTBTTBEEEEEETTEEEEE--